Protein AF-A0AAP2Z151-F1 (afdb_monomer_lite)

Foldseek 3Di:
DDDDDDDDDDDDDDDDDDDDDDDDDDDDDDDDDDDDDDDDDDDDDDDDDDPPDDPPPPPPLFFAFPAAFKWKALPPDIGRQAGLVQWPDKAAWDQDPVFGIKIKTAGHPVSLVSNLVRCVVNVCLVPQQSMKMFGAGSNGTPDIHGRDNVNSVCSVVVNDRRMDMDGDNDNVVRVVRNVSSVVRD

Organism: NCBI:txid2979990

Secondary structure (DSSP, 8-state):
----PPP-----------------------------------------------------S---TTSEEEEEE-SS-EEEEEEGGGEEEE---EEETTTEEEEEEEE-HHHHHHHHHHHHHTTTTTSTTT-EEEEEETTEEEEEEEPPHHHHHHHHTT---SEEEEEESSHHHHHHHHHHHHH--

pLDDT: mean 77.31, std 20.54, range [37.53, 97.12]

Sequence (185 aa):
MAGYLDEDGRSDTEAGTGTTENRSTEMETTGADDVADGDEVETGGEESDETDELNATIGEDHPRAGDPFIAVTDGSEQREAVTYEQVDSIGEPTYSSRQGHTVPVQLTPAGTESYTTALEETGALESPRDAEIVVYDGEGVHDTYSLGPDLAAAIEDGEYDGRFVVLFETESEATAFVEEFADGE

Structure (mmCIF, N/CA/C/O backbone):
data_AF-A0AAP2Z151-F1
#
_entry.id   AF-A0AAP2Z151-F1
#
loop_
_atom_site.group_PDB
_atom_site.id
_atom_site.type_symbol
_atom_site.label_atom_id
_atom_site.label_alt_id
_atom_site.label_comp_id
_atom_site.label_asym_id
_atom_site.label_entity_id
_atom_site.label_seq_id
_atom_site.pdbx_PDB_ins_code
_atom_site.Cartn_x
_atom_site.Cartn_y
_atom_site.Cartn_z
_atom_site.occupancy
_atom_site.B_iso_or_equiv
_atom_site.auth_seq_id
_atom_site.auth_comp_id
_atom_site.auth_asym_id
_atom_site.auth_atom_id
_atom_site.pdbx_PDB_model_num
ATOM 1 N N . MET A 1 1 ? -42.390 -11.182 -44.400 1.00 40.78 1 MET A N 1
ATOM 2 C CA . MET A 1 1 ? -41.713 -9.920 -44.768 1.00 40.78 1 MET A CA 1
ATOM 3 C C . MET A 1 1 ? -40.315 -10.030 -44.182 1.00 40.78 1 MET A C 1
ATOM 5 O O . MET A 1 1 ? -40.209 -9.932 -42.975 1.00 40.78 1 MET A O 1
ATOM 9 N N . ALA A 1 2 ? -39.302 -10.580 -44.856 1.00 42.59 2 ALA A N 1
ATOM 10 C CA . ALA A 1 2 ? -38.697 -10.228 -46.150 1.00 42.59 2 ALA A CA 1
ATOM 11 C C . ALA A 1 2 ? -38.177 -8.778 -46.177 1.00 42.59 2 ALA A C 1
ATOM 13 O O . ALA A 1 2 ? -38.985 -7.856 -46.125 1.00 42.59 2 ALA A O 1
ATOM 14 N N . GLY A 1 3 ? -36.849 -8.627 -46.260 1.00 37.53 3 GLY A N 1
ATOM 15 C CA . GLY A 1 3 ? -36.108 -7.362 -46.357 1.00 37.53 3 GLY A CA 1
ATOM 16 C C . GLY A 1 3 ? -34.650 -7.563 -45.921 1.00 37.53 3 GLY A C 1
ATOM 17 O O . GLY A 1 3 ? -34.360 -7.370 -44.752 1.00 37.53 3 GLY A O 1
ATOM 18 N N . TYR A 1 4 ? -33.825 -8.281 -46.691 1.00 49.12 4 TYR A N 1
ATOM 19 C CA . TYR A 1 4 ? -32.960 -7.842 -47.811 1.00 49.12 4 TYR A CA 1
ATOM 20 C C . TYR A 1 4 ? -31.488 -7.868 -47.350 1.00 49.12 4 TYR A C 1
ATOM 22 O O . TYR A 1 4 ? -31.035 -6.972 -46.645 1.00 49.12 4 TYR A O 1
ATOM 30 N N . LEU A 1 5 ? -30.783 -8.954 -47.701 1.00 46.84 5 LEU A N 1
ATOM 31 C CA . LEU A 1 5 ? -29.326 -8.951 -47.837 1.00 46.84 5 LEU A CA 1
ATOM 32 C C . LEU A 1 5 ? -29.004 -8.207 -49.137 1.00 46.84 5 LEU A C 1
ATOM 34 O O . LEU A 1 5 ? -29.653 -8.475 -50.148 1.00 46.84 5 LEU A O 1
ATOM 38 N N . ASP A 1 6 ? -28.019 -7.315 -49.101 1.00 57.00 6 ASP A N 1
ATOM 39 C CA . ASP A 1 6 ? -27.397 -6.787 -50.313 1.00 57.00 6 ASP A CA 1
ATOM 40 C C . ASP A 1 6 ? -26.116 -7.594 -50.573 1.00 57.00 6 ASP A C 1
ATOM 42 O O . ASP A 1 6 ? -25.217 -7.661 -49.729 1.00 57.00 6 ASP A O 1
ATOM 46 N N . GLU A 1 7 ? -26.117 -8.280 -51.714 1.00 51.12 7 GLU A N 1
ATOM 47 C CA . GLU A 1 7 ? -25.007 -9.021 -52.306 1.00 51.12 7 GLU A CA 1
ATOM 48 C C . GLU A 1 7 ? -24.188 -8.077 -53.207 1.00 51.12 7 GLU A C 1
ATOM 50 O O . GLU A 1 7 ? -24.748 -7.339 -54.010 1.00 51.12 7 GLU A O 1
ATOM 55 N N . ASP A 1 8 ? -22.861 -8.184 -53.094 1.00 55.62 8 ASP A N 1
ATOM 56 C CA . ASP A 1 8 ? -21.821 -7.770 -54.048 1.00 55.62 8 ASP A CA 1
ATOM 57 C C . ASP A 1 8 ? -21.727 -6.299 -54.514 1.00 55.62 8 ASP A C 1
ATOM 59 O O . ASP A 1 8 ? -22.477 -5.804 -55.350 1.00 55.62 8 ASP A O 1
ATOM 63 N N . GLY A 1 9 ? -20.619 -5.652 -54.133 1.00 42.62 9 GLY A N 1
ATOM 64 C CA . GLY A 1 9 ? -20.167 -4.397 -54.736 1.00 42.62 9 GLY A CA 1
ATOM 65 C C . GLY A 1 9 ? -18.672 -4.162 -54.541 1.00 42.62 9 GLY A C 1
ATOM 66 O O . GLY A 1 9 ? -18.275 -3.328 -53.736 1.00 42.62 9 GLY A O 1
ATOM 67 N N . ARG A 1 10 ? -17.842 -4.934 -55.253 1.00 46.88 10 ARG A N 1
ATOM 68 C CA . ARG A 1 10 ? -16.383 -4.749 -55.340 1.00 46.88 10 ARG A CA 1
ATOM 69 C C . ARG A 1 10 ? -16.022 -3.287 -55.634 1.00 46.88 10 ARG A C 1
ATOM 71 O O . ARG A 1 10 ? -16.501 -2.733 -56.621 1.00 46.88 10 ARG A O 1
ATOM 78 N N . SER A 1 11 ? -15.077 -2.754 -54.865 1.00 45.53 11 SER A N 1
ATOM 79 C CA . SER A 1 11 ? -14.266 -1.598 -55.250 1.00 45.53 11 SER A CA 1
ATOM 80 C C . SER A 1 11 ? -12.802 -2.019 -55.201 1.00 45.53 11 SER A C 1
ATOM 82 O O . SER A 1 11 ? -12.152 -1.952 -54.161 1.00 45.53 11 SER A O 1
ATOM 84 N N . ASP A 1 12 ? -12.308 -2.505 -56.337 1.00 48.94 12 ASP A N 1
ATOM 85 C CA . ASP A 1 12 ? -10.889 -2.452 -56.679 1.00 48.94 12 ASP A CA 1
ATOM 86 C C . ASP A 1 12 ? -10.458 -0.981 -56.666 1.00 48.94 12 ASP A C 1
ATOM 88 O O . ASP A 1 12 ? -11.047 -0.180 -57.390 1.00 48.94 12 ASP A O 1
ATOM 92 N N . THR A 1 13 ? -9.440 -0.611 -55.886 1.00 49.94 13 THR A N 1
ATOM 93 C CA . THR A 1 13 ? -8.607 0.574 -56.155 1.00 49.94 13 THR A CA 1
ATOM 94 C C . THR A 1 13 ? -7.229 0.397 -55.506 1.00 49.94 13 THR A C 1
ATOM 96 O O . THR A 1 13 ? -7.031 0.630 -54.321 1.00 49.94 13 THR A O 1
ATOM 99 N N . GLU A 1 14 ? -6.315 -0.066 -56.356 1.00 47.03 14 GLU A N 1
ATOM 100 C CA . GLU A 1 14 ? -4.954 0.443 -56.565 1.00 47.03 14 GLU A CA 1
ATOM 101 C C . GLU A 1 14 ? -3.882 0.285 -55.471 1.00 47.03 14 GLU A C 1
ATOM 103 O O . GLU A 1 14 ? -3.832 0.949 -54.440 1.00 47.03 14 GLU A O 1
ATOM 108 N N . ALA A 1 15 ? -2.923 -0.575 -55.828 1.00 43.88 15 ALA A N 1
ATOM 109 C CA . ALA A 1 15 ? -1.581 -0.652 -55.290 1.00 43.88 15 ALA A CA 1
ATOM 110 C C . ALA A 1 15 ? -0.825 0.681 -55.440 1.00 43.88 15 ALA A C 1
ATOM 112 O O . ALA A 1 15 ? -0.792 1.274 -56.517 1.00 43.88 15 ALA A O 1
ATOM 113 N N . GLY A 1 16 ? -0.131 1.085 -54.378 1.00 40.38 16 GLY A N 1
ATOM 114 C CA . GLY A 1 16 ? 0.809 2.202 -54.385 1.00 40.38 16 GLY A CA 1
ATOM 115 C C . GLY A 1 16 ? 2.017 1.893 -53.509 1.00 40.38 16 GLY A C 1
ATOM 116 O O . GLY A 1 16 ? 2.108 2.360 -52.380 1.00 40.38 16 GLY A O 1
ATOM 117 N N . THR A 1 17 ? 2.950 1.088 -54.019 1.00 48.22 17 THR A N 1
ATOM 118 C CA . THR A 1 17 ? 4.295 0.935 -53.451 1.00 48.22 17 THR A CA 1
ATOM 119 C C . THR A 1 17 ? 5.125 2.166 -53.815 1.00 48.22 17 THR A C 1
ATOM 121 O O . THR A 1 17 ? 5.602 2.282 -54.943 1.00 48.22 17 THR A O 1
ATOM 124 N N . GLY A 1 18 ? 5.270 3.099 -52.876 1.00 42.50 18 GLY A N 1
ATOM 125 C CA . GLY A 1 18 ? 6.130 4.274 -53.011 1.00 42.50 18 GLY A CA 1
ATOM 126 C C . GLY A 1 18 ? 7.430 4.105 -52.234 1.00 42.50 18 GLY A C 1
ATOM 127 O O . GLY A 1 18 ? 7.543 4.580 -51.109 1.00 42.50 18 GLY A O 1
ATOM 128 N N . THR A 1 19 ? 8.405 3.425 -52.832 1.00 46.31 19 THR A N 1
ATOM 129 C CA . THR A 1 19 ? 9.814 3.471 -52.424 1.00 46.31 19 THR A CA 1
ATOM 130 C C . THR A 1 19 ? 10.436 4.725 -53.036 1.00 46.31 19 THR A C 1
ATOM 132 O O . THR A 1 19 ? 10.499 4.825 -54.258 1.00 46.31 19 THR A O 1
ATOM 135 N N . THR A 1 20 ? 10.925 5.658 -52.216 1.00 53.41 20 THR A N 1
ATOM 136 C CA . THR A 1 20 ? 11.830 6.719 -52.687 1.00 53.41 20 THR A CA 1
ATOM 137 C C . THR A 1 20 ? 13.021 6.802 -51.745 1.00 53.41 20 THR A C 1
ATOM 139 O O . THR A 1 20 ? 12.990 7.460 -50.708 1.00 53.41 20 THR A O 1
ATOM 142 N N . GLU A 1 21 ? 14.072 6.083 -52.126 1.00 46.72 21 GLU A N 1
ATOM 143 C CA . GLU A 1 21 ? 15.437 6.273 -51.654 1.00 46.72 21 GLU A CA 1
ATOM 144 C C . GLU A 1 21 ? 15.908 7.674 -52.060 1.00 46.72 21 GLU A C 1
ATOM 146 O O . GLU A 1 21 ? 15.904 8.007 -53.243 1.00 46.72 21 GLU A O 1
ATOM 151 N N . ASN A 1 22 ? 16.350 8.487 -51.101 1.00 47.62 22 ASN A N 1
ATOM 152 C CA . ASN A 1 22 ? 17.056 9.731 -51.399 1.00 47.62 22 ASN A CA 1
ATOM 153 C C . ASN A 1 22 ? 18.516 9.590 -50.950 1.00 47.62 22 ASN A C 1
ATOM 155 O O . ASN A 1 22 ? 18.908 10.006 -49.862 1.00 47.62 22 ASN A O 1
ATOM 159 N N . ARG A 1 23 ? 19.316 8.938 -51.803 1.00 49.81 23 ARG A N 1
ATOM 160 C CA . ARG A 1 23 ? 20.779 9.039 -51.798 1.00 49.81 23 ARG A CA 1
ATOM 161 C C . ARG A 1 23 ? 21.163 10.345 -52.490 1.00 49.81 23 ARG A C 1
ATOM 163 O O . ARG A 1 23 ? 21.009 10.455 -53.703 1.00 49.81 23 ARG A O 1
ATOM 170 N N . SER A 1 24 ? 21.704 11.289 -51.728 1.00 55.19 24 SER A N 1
ATOM 171 C CA . SER A 1 24 ? 22.458 12.416 -52.278 1.00 55.19 24 SER A CA 1
ATOM 172 C C . SER A 1 24 ? 23.947 12.112 -52.171 1.00 55.19 24 SER A C 1
ATOM 174 O O . SER A 1 24 ? 24.481 11.878 -51.089 1.00 55.19 24 SER A O 1
ATOM 176 N N . THR A 1 25 ? 24.570 12.078 -53.337 1.00 51.38 25 THR A N 1
ATOM 177 C CA . THR A 1 25 ? 25.973 11.785 -53.609 1.00 51.38 25 THR A CA 1
ATOM 178 C C . THR A 1 25 ? 26.839 13.041 -53.420 1.00 51.38 25 THR A C 1
ATOM 180 O O . THR A 1 25 ? 26.480 14.100 -53.920 1.00 51.38 25 THR A O 1
ATOM 183 N N . GLU A 1 26 ? 27.936 12.874 -52.672 1.00 61.31 26 GLU A N 1
ATOM 184 C CA . GLU A 1 26 ? 29.316 13.402 -52.811 1.00 61.31 26 GLU A CA 1
ATOM 185 C C . GLU A 1 26 ? 29.597 14.813 -53.381 1.00 61.31 26 GLU A C 1
ATOM 187 O O . GLU A 1 26 ? 29.136 15.159 -54.462 1.00 61.31 26 GLU A O 1
ATOM 192 N N . MET A 1 27 ? 30.511 15.548 -52.719 1.00 47.19 27 MET A N 1
ATOM 193 C CA . MET A 1 27 ? 31.737 16.163 -53.294 1.00 47.19 27 MET A CA 1
ATOM 194 C C . MET A 1 27 ? 32.533 16.904 -52.189 1.00 47.19 27 MET A C 1
ATOM 196 O O . MET A 1 27 ? 31.939 17.661 -51.431 1.00 47.19 27 MET A O 1
ATOM 200 N N . GLU A 1 28 ? 33.795 16.504 -51.933 1.00 45.16 28 GLU A N 1
ATOM 201 C CA . GLU A 1 28 ? 35.061 17.257 -52.186 1.00 45.16 28 GLU A CA 1
ATOM 202 C C . GLU A 1 28 ? 35.198 18.580 -51.382 1.00 45.16 28 GLU A C 1
ATOM 204 O O . GLU A 1 28 ? 34.267 19.363 -51.325 1.00 45.16 28 GLU A O 1
ATOM 209 N N . THR A 1 29 ? 36.301 18.988 -50.741 1.00 43.62 29 THR A N 1
ATOM 210 C CA . THR A 1 29 ? 37.735 18.834 -51.015 1.00 43.62 29 THR A CA 1
ATOM 211 C C . THR A 1 29 ? 38.556 19.522 -49.888 1.00 43.62 29 THR A C 1
ATOM 213 O O . THR A 1 29 ? 38.028 20.279 -49.080 1.00 43.62 29 THR A O 1
ATOM 216 N N . THR A 1 30 ? 39.850 19.211 -49.867 1.00 52.62 30 THR A N 1
ATOM 217 C CA . THR A 1 30 ? 41.012 19.562 -49.022 1.00 52.62 30 THR A CA 1
ATOM 218 C C . THR A 1 30 ? 41.137 20.945 -48.352 1.00 52.62 30 THR A C 1
ATOM 220 O O . THR A 1 30 ? 40.840 21.968 -48.963 1.00 52.62 30 THR A O 1
ATOM 223 N N . GLY A 1 31 ? 41.822 20.969 -47.196 1.00 41.66 31 GLY A N 1
ATOM 224 C CA . GLY A 1 31 ? 42.565 22.129 -46.674 1.00 41.66 31 GLY A CA 1
ATOM 225 C C . GLY A 1 31 ? 43.559 21.730 -45.569 1.00 41.66 31 GLY A C 1
ATOM 226 O O . GLY A 1 31 ? 43.141 21.213 -44.539 1.00 41.66 31 GLY A O 1
ATOM 227 N N . ALA A 1 32 ? 44.858 21.911 -45.826 1.00 55.44 32 ALA A N 1
ATOM 228 C CA . ALA A 1 32 ? 45.989 21.699 -44.911 1.00 55.44 32 ALA A CA 1
ATOM 229 C C . ALA A 1 32 ? 46.394 23.008 -44.185 1.00 55.44 32 ALA A C 1
ATOM 231 O O . ALA A 1 32 ? 45.825 24.053 -44.498 1.00 55.44 32 ALA A O 1
ATOM 232 N N . ASP A 1 33 ? 47.417 22.913 -43.314 1.00 44.44 33 ASP A N 1
ATOM 233 C CA . ASP A 1 33 ? 48.087 23.962 -42.500 1.00 44.44 33 ASP A CA 1
ATOM 234 C C . ASP A 1 33 ? 47.309 24.377 -41.226 1.00 44.44 33 ASP A C 1
ATOM 236 O O . ASP A 1 33 ? 46.092 24.494 -41.253 1.00 44.44 33 ASP A O 1
ATOM 240 N N . ASP A 1 34 ? 47.889 24.559 -40.034 1.00 50.31 34 ASP A N 1
ATOM 241 C CA . ASP A 1 34 ? 49.191 25.137 -39.674 1.00 50.31 34 ASP A CA 1
ATOM 242 C C . ASP A 1 34 ? 49.566 24.776 -38.208 1.00 50.31 34 ASP A C 1
ATOM 244 O O . ASP A 1 34 ? 48.695 24.500 -37.380 1.00 50.31 34 ASP A O 1
ATOM 248 N N . VAL A 1 35 ? 50.862 24.779 -37.889 1.00 58.84 35 VAL A N 1
ATOM 249 C CA . VAL A 1 35 ? 51.484 24.461 -36.583 1.00 58.84 35 VAL A CA 1
ATOM 250 C C . VAL A 1 35 ? 51.982 25.738 -35.893 1.00 58.84 35 VAL A C 1
ATOM 252 O O . VAL A 1 35 ? 52.803 26.423 -36.488 1.00 58.84 35 VAL A O 1
ATOM 255 N N . ALA A 1 36 ? 51.599 25.992 -34.631 1.00 49.44 36 ALA A N 1
ATOM 256 C CA . ALA A 1 36 ? 52.337 26.789 -33.616 1.00 49.44 36 ALA A CA 1
ATOM 257 C C . ALA A 1 36 ? 51.491 26.864 -32.318 1.00 49.44 36 ALA A C 1
ATOM 259 O O . ALA A 1 36 ? 50.298 27.129 -32.411 1.00 49.44 36 ALA A O 1
ATOM 260 N N . ASP A 1 37 ? 51.937 26.462 -31.122 1.00 51.91 37 ASP A N 1
ATOM 261 C CA . ASP A 1 37 ? 53.026 26.948 -30.238 1.00 51.91 37 ASP A CA 1
ATOM 262 C C . ASP A 1 37 ? 52.469 27.801 -29.073 1.00 51.91 37 ASP A C 1
ATOM 264 O O . ASP A 1 37 ? 51.641 28.684 -29.291 1.00 51.91 37 ASP A O 1
ATOM 268 N N . GLY A 1 38 ? 52.955 27.527 -27.855 1.00 41.62 38 GLY A N 1
ATOM 269 C CA . GLY A 1 38 ? 52.739 28.319 -26.633 1.00 41.62 38 GLY A CA 1
ATOM 270 C C . GLY A 1 38 ? 51.583 27.827 -25.750 1.00 41.62 38 GLY A C 1
ATOM 271 O O . GLY A 1 38 ? 50.529 27.448 -26.242 1.00 41.62 38 GLY A O 1
ATOM 272 N N . ASP A 1 39 ? 51.657 27.809 -24.427 1.00 47.28 39 ASP A N 1
ATOM 273 C CA . ASP A 1 39 ? 52.656 28.292 -23.478 1.00 47.28 39 ASP A CA 1
ATOM 274 C C . ASP A 1 39 ? 52.300 27.626 -22.133 1.00 47.28 39 ASP A C 1
ATOM 276 O O . ASP A 1 39 ? 51.130 27.409 -21.807 1.00 47.28 39 ASP A O 1
ATOM 280 N N . GLU A 1 40 ? 53.325 27.215 -21.409 1.00 55.84 40 GLU A N 1
ATOM 281 C CA . GLU A 1 40 ? 53.308 26.536 -20.117 1.00 55.84 40 GLU A CA 1
ATOM 282 C C . GLU A 1 40 ? 52.534 27.293 -19.017 1.00 55.84 40 GLU A C 1
ATOM 284 O O . GLU A 1 40 ? 52.908 28.387 -18.607 1.00 55.84 40 GLU A O 1
ATOM 289 N N . VAL A 1 41 ? 51.466 26.682 -18.484 1.00 61.38 41 VAL A N 1
ATOM 290 C CA . VAL A 1 41 ? 50.774 27.193 -17.288 1.00 61.38 41 VAL A CA 1
ATOM 291 C C . VAL A 1 41 ? 51.377 26.586 -16.022 1.00 61.38 41 VAL A C 1
ATOM 293 O O . VAL A 1 41 ? 51.290 25.384 -15.771 1.00 61.38 41 VAL A O 1
ATOM 296 N N . GLU A 1 42 ? 51.996 27.443 -15.214 1.00 54.88 42 GLU A N 1
ATOM 297 C CA . GLU A 1 42 ? 52.427 27.143 -13.852 1.00 54.88 42 GLU A CA 1
ATOM 298 C C . GLU A 1 42 ? 51.206 26.875 -12.957 1.00 54.88 42 GLU A C 1
ATOM 300 O O . GLU A 1 42 ? 50.476 27.795 -12.589 1.00 54.88 42 GLU A O 1
ATOM 305 N N . THR A 1 43 ? 50.993 25.623 -12.553 1.00 56.78 43 THR A N 1
ATOM 306 C CA . THR A 1 43 ? 50.089 25.296 -11.442 1.00 56.78 43 THR A CA 1
ATOM 307 C C . THR A 1 43 ? 50.907 25.096 -10.173 1.00 56.78 43 THR A C 1
ATOM 309 O O . THR A 1 43 ? 51.273 23.977 -9.812 1.00 56.78 43 THR A O 1
ATOM 312 N N . GLY A 1 44 ? 51.216 26.213 -9.515 1.00 53.38 44 GLY A N 1
ATOM 313 C CA . GLY A 1 44 ? 51.447 26.239 -8.076 1.00 53.38 44 GLY A CA 1
ATOM 314 C C . GLY A 1 44 ? 50.100 26.159 -7.359 1.00 53.38 44 GLY A C 1
ATOM 315 O O . GLY A 1 44 ? 49.175 26.892 -7.701 1.00 53.38 44 GLY A O 1
ATOM 316 N N . GLY A 1 45 ? 49.982 25.249 -6.400 1.00 46.19 45 GLY A N 1
ATOM 317 C CA . GLY A 1 45 ? 48.757 25.060 -5.635 1.00 46.19 45 GLY A CA 1
ATOM 318 C C . GLY A 1 45 ? 48.938 23.959 -4.610 1.00 46.19 45 GLY A C 1
ATOM 319 O O . GLY A 1 45 ? 48.637 22.804 -4.886 1.00 46.19 45 GLY A O 1
ATOM 320 N N . GLU A 1 46 ? 49.526 24.364 -3.489 1.00 53.38 46 GLU A N 1
ATOM 321 C CA . GLU A 1 46 ? 49.564 23.711 -2.183 1.00 53.38 46 GLU A CA 1
ATOM 322 C C . GLU A 1 46 ? 48.719 22.435 -1.997 1.00 53.38 46 GLU A C 1
ATOM 324 O O . GLU A 1 46 ? 47.493 22.425 -1.964 1.00 53.38 46 GLU A O 1
ATOM 329 N N . GLU A 1 47 ? 49.462 21.357 -1.764 1.00 54.69 47 GLU A N 1
ATOM 330 C CA . GLU A 1 47 ? 49.208 20.334 -0.759 1.00 54.69 47 GLU A CA 1
ATOM 331 C C . GLU A 1 47 ? 48.444 20.842 0.479 1.00 54.69 47 GLU A C 1
ATOM 333 O O . GLU A 1 47 ? 48.977 21.604 1.285 1.00 54.69 47 GLU A O 1
ATOM 338 N N . SER A 1 48 ? 47.230 20.315 0.650 1.00 59.09 48 SER A N 1
ATOM 339 C CA . SER A 1 48 ? 46.567 19.883 1.895 1.00 59.09 48 SER A CA 1
ATOM 340 C C . SER A 1 48 ? 45.123 20.364 1.902 1.00 59.09 48 SER A C 1
ATOM 342 O O . SER A 1 48 ? 44.870 21.519 2.217 1.00 59.09 48 SER A O 1
ATOM 344 N N . ASP A 1 49 ? 44.182 19.468 1.622 1.00 43.03 49 ASP A N 1
ATOM 345 C CA . ASP A 1 49 ? 42.952 19.450 2.404 1.00 43.03 49 ASP A CA 1
ATOM 346 C C . ASP A 1 49 ? 42.389 18.029 2.415 1.00 43.03 49 ASP A C 1
ATOM 348 O O . ASP A 1 49 ? 42.521 17.256 1.464 1.00 43.03 49 ASP A O 1
ATOM 352 N N . GLU A 1 50 ? 41.910 17.660 3.584 1.00 57.09 50 GLU A N 1
ATOM 353 C CA . GLU A 1 50 ? 41.599 16.321 4.032 1.00 57.09 50 GLU A CA 1
ATOM 354 C C . GLU A 1 50 ? 40.427 15.755 3.219 1.00 57.09 50 GLU A C 1
ATOM 356 O O . GLU A 1 50 ? 39.289 16.173 3.400 1.00 57.09 50 GLU A O 1
ATOM 361 N N . THR A 1 51 ? 40.668 14.763 2.353 1.00 54.41 51 THR A N 1
ATOM 362 C CA . THR A 1 51 ? 39.588 13.894 1.851 1.00 54.41 51 THR A CA 1
ATOM 363 C C . THR A 1 51 ? 39.117 12.973 2.976 1.00 54.41 51 THR A C 1
ATOM 365 O O . THR A 1 51 ? 39.376 11.771 2.974 1.00 54.41 51 THR A O 1
ATOM 368 N N . ASP A 1 52 ? 38.446 13.570 3.954 1.00 53.66 52 ASP A N 1
ATOM 369 C CA . ASP A 1 52 ? 37.396 12.950 4.749 1.00 53.66 52 ASP A CA 1
ATOM 370 C C . ASP A 1 52 ? 36.065 13.377 4.113 1.00 53.66 52 ASP A C 1
ATOM 372 O O . ASP A 1 52 ? 35.305 14.183 4.635 1.00 53.66 52 ASP A O 1
ATOM 376 N N . GLU A 1 53 ? 35.817 12.884 2.903 1.00 50.66 53 GLU A N 1
ATOM 377 C CA . GLU A 1 53 ? 34.500 12.954 2.285 1.00 50.66 53 GLU A CA 1
ATOM 378 C C . GLU A 1 53 ? 34.115 11.532 1.924 1.00 50.66 53 GLU A C 1
ATOM 380 O O . GLU A 1 53 ? 34.483 10.988 0.886 1.00 50.66 53 GLU A O 1
ATOM 385 N N . LEU A 1 54 ? 33.464 10.915 2.912 1.00 47.97 54 LEU A N 1
ATOM 386 C CA . LEU A 1 54 ? 32.296 10.072 2.736 1.00 47.97 54 LEU A CA 1
ATOM 387 C C . LEU A 1 54 ? 32.374 9.227 1.467 1.00 47.97 54 LEU A C 1
ATOM 389 O O . LEU A 1 54 ? 31.957 9.633 0.384 1.00 47.97 54 LEU A O 1
ATOM 393 N N . ASN A 1 55 ? 32.802 7.983 1.662 1.00 39.47 55 ASN A N 1
ATOM 394 C CA . ASN A 1 55 ? 32.274 6.853 0.919 1.00 39.47 55 ASN A CA 1
ATOM 395 C C . ASN A 1 55 ? 30.742 6.845 1.102 1.00 39.47 55 ASN A C 1
ATOM 397 O O . ASN A 1 55 ? 30.198 6.036 1.854 1.00 39.47 55 ASN A O 1
ATOM 401 N N . ALA A 1 56 ? 30.054 7.791 0.456 1.00 45.41 56 ALA A N 1
ATOM 402 C CA . ALA A 1 56 ? 28.711 7.624 -0.027 1.00 45.41 56 ALA A CA 1
ATOM 403 C C . ALA A 1 56 ? 28.831 6.416 -0.939 1.00 45.41 56 ALA A C 1
ATOM 405 O O . ALA A 1 56 ? 29.262 6.501 -2.088 1.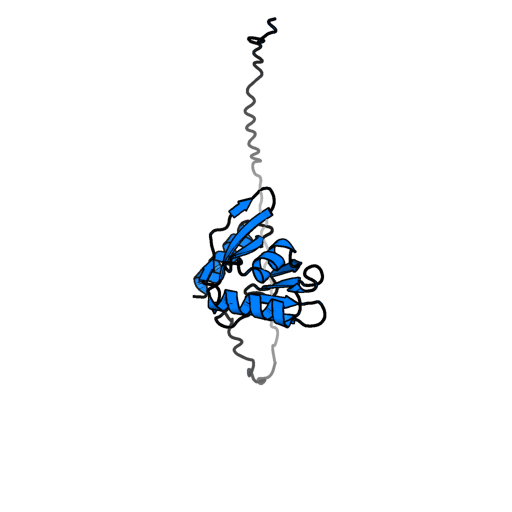00 45.41 56 ALA A O 1
ATOM 406 N N . THR A 1 57 ? 28.591 5.258 -0.330 1.00 45.84 57 THR A N 1
ATOM 407 C CA . THR A 1 57 ? 28.076 4.086 -1.003 1.00 45.84 57 THR A CA 1
ATOM 408 C C . THR A 1 57 ? 27.213 4.624 -2.129 1.00 45.84 57 THR A C 1
ATOM 410 O O . THR A 1 57 ? 26.232 5.317 -1.858 1.00 45.84 57 THR A O 1
ATOM 413 N N . ILE A 1 58 ? 27.621 4.388 -3.374 1.00 48.16 58 ILE A N 1
ATOM 414 C CA . ILE A 1 58 ? 26.666 4.354 -4.470 1.00 48.16 58 ILE A CA 1
ATOM 415 C C . ILE A 1 58 ? 25.746 3.213 -4.048 1.00 48.16 58 ILE A C 1
ATOM 417 O O . ILE A 1 58 ? 26.082 2.047 -4.228 1.00 48.16 58 ILE A O 1
ATOM 421 N N . GLY A 1 59 ? 24.737 3.552 -3.245 1.00 43.31 59 GLY A N 1
ATOM 422 C CA . GLY A 1 59 ? 23.703 2.630 -2.851 1.00 43.31 59 GLY A CA 1
ATOM 423 C C . GLY A 1 59 ? 23.009 2.334 -4.149 1.00 43.31 59 GLY A C 1
ATOM 424 O O . GLY A 1 59 ? 22.534 3.259 -4.796 1.00 43.31 59 GLY A O 1
ATOM 425 N N . GLU A 1 60 ? 23.071 1.080 -4.567 1.00 55.16 60 GLU A N 1
ATOM 426 C CA . GLU A 1 60 ? 22.104 0.544 -5.508 1.00 55.16 60 GLU A CA 1
ATOM 427 C C . GLU A 1 60 ? 20.737 1.090 -5.085 1.00 55.16 60 GLU A C 1
ATOM 429 O O . GLU A 1 60 ? 20.339 0.927 -3.926 1.00 55.16 60 GLU A O 1
ATOM 434 N N . ASP A 1 61 ? 20.140 1.871 -5.982 1.00 64.94 61 ASP A N 1
ATOM 435 C CA . ASP A 1 61 ? 18.908 2.642 -5.814 1.00 64.94 61 ASP A CA 1
ATOM 436 C C . ASP A 1 61 ? 17.714 1.678 -5.871 1.00 64.94 61 ASP A C 1
ATOM 438 O O . ASP A 1 61 ? 16.800 1.814 -6.665 1.00 64.94 61 ASP A O 1
ATOM 442 N N . HIS A 1 62 ? 17.823 0.590 -5.112 1.00 68.56 62 HIS A N 1
ATOM 443 C CA . HIS A 1 62 ? 16.835 -0.463 -5.019 1.00 68.56 62 HIS A CA 1
ATOM 444 C C . HIS A 1 62 ? 16.252 -0.430 -3.603 1.00 68.56 62 HIS A C 1
ATOM 446 O O . HIS A 1 62 ? 17.007 -0.304 -2.623 1.00 68.56 62 HIS A O 1
ATOM 452 N N . PRO A 1 63 ? 14.926 -0.567 -3.479 1.00 74.25 63 PRO A N 1
ATOM 453 C CA . PRO A 1 63 ? 14.253 -0.628 -2.197 1.00 74.25 63 PRO A CA 1
ATOM 454 C C . PRO A 1 63 ? 14.734 -1.851 -1.416 1.00 74.25 63 PRO A C 1
ATOM 456 O O . PRO A 1 63 ? 14.976 -2.924 -1.974 1.00 74.25 63 PRO A O 1
ATOM 459 N N . ARG A 1 64 ? 14.894 -1.703 -0.102 1.00 81.06 64 ARG A N 1
ATOM 460 C CA . ARG A 1 64 ? 15.387 -2.756 0.788 1.00 81.06 64 ARG A CA 1
ATOM 461 C C . ARG A 1 64 ? 14.279 -3.258 1.696 1.00 81.06 64 ARG A C 1
ATOM 463 O O . ARG A 1 64 ? 13.271 -2.600 1.948 1.00 81.06 64 ARG A O 1
ATOM 470 N N . ALA A 1 65 ? 14.515 -4.431 2.278 1.00 76.12 65 ALA A N 1
ATOM 471 C CA . ALA A 1 65 ? 13.698 -4.920 3.380 1.00 76.12 65 ALA A CA 1
ATOM 472 C C . ALA A 1 65 ? 13.631 -3.867 4.506 1.00 76.12 65 ALA A C 1
ATOM 474 O O . ALA A 1 65 ? 14.661 -3.457 5.051 1.00 76.12 65 ALA A O 1
ATOM 475 N N . GLY A 1 66 ? 12.412 -3.439 4.830 1.00 82.69 66 GLY A N 1
ATOM 476 C CA . GLY A 1 66 ? 12.125 -2.397 5.814 1.00 82.69 66 GLY A CA 1
ATOM 477 C C . GLY A 1 66 ? 11.875 -1.004 5.231 1.00 82.69 66 GLY A C 1
ATOM 478 O O . GLY A 1 66 ? 11.419 -0.144 5.981 1.00 82.69 66 GLY A O 1
ATOM 479 N N . ASP A 1 67 ? 12.117 -0.772 3.938 1.00 89.38 67 ASP A N 1
ATOM 480 C CA . ASP A 1 67 ? 11.679 0.462 3.281 1.00 89.38 67 ASP A CA 1
ATOM 481 C C . ASP A 1 67 ? 10.146 0.476 3.132 1.00 89.38 67 ASP A C 1
ATOM 483 O O . ASP A 1 67 ? 9.530 -0.587 2.944 1.00 89.38 67 ASP A O 1
ATOM 487 N N . PRO A 1 68 ? 9.505 1.656 3.241 1.00 91.69 68 PRO A N 1
ATOM 488 C CA . PRO A 1 68 ? 8.066 1.782 3.073 1.00 91.69 68 PRO A CA 1
ATOM 489 C C . PRO A 1 68 ? 7.679 1.425 1.642 1.00 91.69 68 PRO A C 1
ATOM 491 O O . PRO A 1 68 ? 8.334 1.830 0.691 1.00 91.69 68 PRO A O 1
ATOM 494 N N . PHE A 1 69 ? 6.577 0.702 1.503 1.00 94.06 69 PHE A N 1
ATOM 495 C CA . PHE A 1 69 ? 5.966 0.375 0.220 1.00 94.06 69 PHE A CA 1
ATOM 496 C C . PHE A 1 69 ? 4.598 1.061 0.077 1.00 94.06 69 PHE A C 1
ATOM 498 O O . PHE A 1 69 ? 4.291 1.660 -0.951 1.00 94.06 69 PHE A O 1
ATOM 505 N N . ILE A 1 70 ? 3.778 1.045 1.135 1.00 95.69 70 ILE A N 1
ATOM 506 C CA . ILE A 1 70 ? 2.513 1.793 1.199 1.00 95.69 70 ILE A CA 1
ATOM 507 C C . ILE A 1 70 ? 2.444 2.584 2.503 1.00 95.69 70 ILE A C 1
ATOM 509 O O . ILE A 1 70 ? 2.724 2.052 3.580 1.00 95.69 70 ILE A O 1
ATOM 513 N N . ALA A 1 71 ? 1.972 3.825 2.421 1.00 95.88 71 ALA A N 1
ATOM 514 C CA . ALA A 1 71 ? 1.495 4.599 3.560 1.00 95.88 71 ALA A CA 1
ATOM 515 C C . ALA A 1 71 ? 0.044 5.056 3.357 1.00 95.88 71 ALA A C 1
ATOM 517 O O . ALA A 1 71 ? -0.469 5.112 2.241 1.00 95.88 71 ALA A O 1
ATOM 518 N N . VAL A 1 72 ? -0.613 5.402 4.457 1.00 95.56 72 VAL A N 1
ATOM 519 C CA . VAL A 1 72 ? -1.972 5.945 4.496 1.00 95.56 72 VAL A CA 1
ATOM 520 C C . VAL A 1 72 ? -1.932 7.310 5.170 1.00 95.56 72 VAL A C 1
ATOM 522 O O . VAL A 1 72 ? -1.238 7.491 6.170 1.00 95.56 72 VAL A O 1
ATOM 525 N N . THR A 1 73 ? -2.680 8.274 4.646 1.00 93.31 73 THR A N 1
ATOM 526 C CA . THR A 1 73 ? -2.826 9.607 5.240 1.00 93.31 73 THR A CA 1
ATOM 527 C C . THR A 1 73 ? -4.279 10.070 5.212 1.00 93.31 73 THR A C 1
ATOM 529 O O . THR A 1 73 ? -4.983 9.823 4.243 1.00 93.31 73 THR A O 1
ATOM 532 N N . ASP A 1 74 ? -4.724 10.760 6.263 1.00 88.00 74 ASP A N 1
ATOM 533 C CA . ASP A 1 74 ? -6.014 11.487 6.329 1.00 88.00 74 ASP A CA 1
ATOM 534 C C . ASP A 1 74 ? -5.811 12.999 6.055 1.00 88.00 74 ASP A C 1
ATOM 536 O O . ASP A 1 74 ? -6.572 13.871 6.466 1.00 88.00 74 ASP A O 1
ATOM 540 N N . GLY A 1 75 ? -4.671 13.366 5.459 1.00 81.88 75 GLY A N 1
ATOM 541 C CA . GLY A 1 75 ? -4.270 14.759 5.228 1.00 81.88 75 GLY A CA 1
ATOM 542 C C . GLY A 1 75 ? -3.732 15.487 6.469 1.00 81.88 75 GLY A C 1
ATOM 543 O O . GLY A 1 75 ? -3.198 16.592 6.348 1.00 81.88 75 GLY A O 1
ATOM 544 N N . SER A 1 76 ? -3.826 14.878 7.656 1.00 81.81 76 SER A N 1
ATOM 545 C CA . SER A 1 76 ? -3.293 15.421 8.918 1.00 81.81 76 SER A CA 1
ATOM 546 C C . SER A 1 76 ? -2.091 14.641 9.455 1.00 81.81 76 SER A C 1
ATOM 548 O O . SER A 1 76 ? -1.125 15.248 9.920 1.00 81.81 76 SER A O 1
ATOM 550 N N . GLU A 1 77 ? -2.139 13.311 9.389 1.00 86.19 77 GLU A N 1
ATOM 551 C CA . GLU A 1 77 ? -1.021 12.424 9.709 1.00 86.19 77 GLU A CA 1
ATOM 552 C C . GLU A 1 77 ? -0.833 11.414 8.584 1.00 86.19 77 GLU A C 1
ATOM 554 O O . GLU A 1 77 ? -1.815 10.948 8.010 1.00 86.19 77 GLU A O 1
ATOM 559 N N . GLN A 1 78 ? 0.424 11.069 8.311 1.00 91.44 78 GLN A N 1
ATOM 560 C CA . GLN A 1 78 ? 0.779 9.959 7.441 1.00 91.44 78 GLN A CA 1
ATOM 561 C C . GLN A 1 78 ? 1.323 8.819 8.297 1.00 91.44 78 GLN A C 1
ATOM 563 O O . GLN A 1 78 ? 2.168 9.040 9.171 1.00 91.44 78 GLN A O 1
ATOM 568 N N . ARG A 1 79 ? 0.877 7.601 8.005 1.00 93.12 79 ARG A N 1
ATOM 569 C CA . ARG A 1 79 ? 1.277 6.377 8.686 1.00 93.12 79 ARG A CA 1
ATOM 570 C C . ARG A 1 79 ? 1.753 5.350 7.676 1.00 93.12 79 ARG A C 1
ATOM 572 O O . ARG A 1 79 ? 1.056 5.060 6.710 1.00 93.12 79 ARG A O 1
ATOM 579 N N . GLU A 1 80 ? 2.937 4.800 7.905 1.00 95.19 80 GLU A N 1
ATOM 580 C CA . GLU A 1 80 ? 3.408 3.642 7.151 1.00 95.19 80 GLU A CA 1
ATOM 581 C C . GLU A 1 80 ? 2.467 2.457 7.396 1.00 95.19 80 GLU A C 1
ATOM 583 O O . GLU A 1 80 ? 2.083 2.186 8.535 1.00 95.19 80 GLU A O 1
ATOM 588 N N . ALA A 1 81 ? 2.065 1.794 6.318 1.00 95.00 81 ALA A N 1
ATOM 589 C CA . ALA A 1 81 ? 1.086 0.718 6.343 1.00 95.00 81 ALA A CA 1
ATOM 590 C C . ALA A 1 81 ? 1.703 -0.622 5.935 1.00 95.00 81 ALA A C 1
ATOM 592 O O . ALA A 1 81 ? 1.369 -1.652 6.519 1.00 95.00 81 ALA A O 1
ATOM 593 N N . VAL A 1 82 ? 2.599 -0.604 4.945 1.00 96.62 82 VAL A N 1
ATOM 594 C CA . VAL A 1 82 ? 3.260 -1.791 4.393 1.00 96.62 82 VAL A CA 1
ATOM 595 C C . VAL A 1 82 ? 4.708 -1.456 4.064 1.00 96.62 82 VAL A C 1
ATOM 597 O O . VAL A 1 82 ? 4.962 -0.406 3.475 1.00 96.62 82 VAL A O 1
ATOM 600 N N . THR A 1 83 ? 5.632 -2.361 4.375 1.00 94.75 83 THR A N 1
ATOM 601 C CA . THR A 1 83 ? 7.032 -2.313 3.919 1.00 94.75 83 THR A CA 1
ATOM 602 C C . THR A 1 83 ? 7.288 -3.286 2.765 1.00 94.75 83 THR A C 1
ATOM 604 O O . THR A 1 83 ? 6.517 -4.220 2.545 1.00 94.75 83 THR A O 1
ATOM 607 N N . TYR A 1 84 ? 8.393 -3.119 2.040 1.00 91.38 84 TYR A N 1
ATOM 608 C CA . TYR A 1 84 ? 8.740 -3.983 0.902 1.00 91.38 84 TYR A CA 1
ATOM 609 C C . TYR A 1 84 ? 8.809 -5.481 1.250 1.00 91.38 84 TYR A C 1
ATOM 611 O O . TYR A 1 84 ? 8.333 -6.310 0.482 1.00 91.38 84 TYR A O 1
ATOM 619 N N . GLU A 1 85 ? 9.293 -5.846 2.443 1.00 91.56 85 GLU A N 1
ATOM 620 C CA . GLU A 1 85 ? 9.345 -7.249 2.911 1.00 91.56 85 GLU A CA 1
ATOM 621 C C . GLU A 1 85 ? 7.959 -7.878 3.149 1.00 91.56 85 GLU A C 1
ATOM 623 O O . GLU A 1 85 ? 7.830 -9.089 3.329 1.00 91.56 85 GLU A O 1
ATOM 628 N N . GLN A 1 86 ? 6.913 -7.052 3.204 1.00 94.81 86 GLN A N 1
ATOM 629 C CA . GLN A 1 86 ? 5.537 -7.486 3.412 1.00 94.81 86 GLN A CA 1
ATOM 630 C C . GLN A 1 86 ? 4.772 -7.674 2.096 1.00 94.81 86 GLN A C 1
ATOM 632 O O . GLN A 1 86 ? 3.600 -8.070 2.135 1.00 94.81 86 GLN A O 1
ATOM 637 N N . VAL A 1 87 ? 5.421 -7.445 0.954 1.00 93.75 87 VAL A N 1
ATOM 638 C CA . VAL A 1 87 ? 4.931 -7.801 -0.378 1.00 93.75 87 VAL A CA 1
ATOM 639 C C . VAL A 1 87 ? 5.275 -9.269 -0.652 1.00 93.75 87 VAL A C 1
ATOM 641 O O . VAL A 1 87 ? 6.419 -9.681 -0.530 1.00 93.75 87 VAL A O 1
ATOM 644 N N . ASP A 1 88 ? 4.267 -10.080 -0.979 1.00 94.56 88 ASP A N 1
ATOM 645 C CA . ASP A 1 88 ? 4.416 -11.518 -1.257 1.00 94.56 88 ASP A CA 1
ATOM 646 C C . ASP A 1 88 ? 4.815 -11.786 -2.708 1.00 94.56 88 ASP A C 1
ATOM 648 O O . ASP A 1 88 ? 5.560 -12.718 -2.997 1.00 94.56 88 ASP A O 1
ATOM 652 N N . SER A 1 89 ? 4.265 -11.014 -3.644 1.00 93.06 89 SER A N 1
ATOM 653 C CA . SER A 1 89 ? 4.546 -11.171 -5.069 1.00 93.06 89 SER A CA 1
ATOM 654 C C . SER A 1 89 ? 4.170 -9.920 -5.847 1.00 93.06 89 SER A C 1
ATOM 656 O O . SER A 1 89 ? 3.109 -9.328 -5.623 1.00 93.06 89 SER A O 1
ATOM 658 N N . ILE A 1 90 ? 4.986 -9.599 -6.846 1.00 93.19 90 ILE A N 1
ATOM 659 C CA . ILE A 1 90 ? 4.666 -8.635 -7.897 1.00 93.19 90 ILE A CA 1
ATOM 660 C C . ILE A 1 90 ? 4.388 -9.406 -9.190 1.00 93.19 90 ILE A C 1
ATOM 662 O O . ILE A 1 90 ? 5.153 -10.281 -9.593 1.00 93.19 90 ILE A O 1
ATOM 666 N N . GLY A 1 91 ? 3.241 -9.142 -9.812 1.00 93.62 91 GLY A N 1
ATOM 667 C CA . GLY A 1 91 ? 2.851 -9.793 -11.057 1.00 93.62 91 GLY A CA 1
ATOM 668 C C . GLY A 1 91 ? 3.424 -9.114 -12.298 1.00 93.62 91 GLY A C 1
ATOM 669 O O . GLY A 1 91 ? 4.102 -8.096 -12.234 1.00 93.62 91 GLY A O 1
ATOM 670 N N . GLU A 1 92 ? 3.121 -9.681 -13.463 1.00 94.38 92 GLU A N 1
ATOM 671 C CA . GLU A 1 92 ? 3.599 -9.134 -14.733 1.00 94.38 92 GLU A CA 1
ATOM 672 C C . GLU A 1 92 ? 2.885 -7.814 -15.093 1.00 94.38 92 GLU A C 1
ATOM 674 O O . GLU A 1 92 ? 1.688 -7.660 -14.807 1.00 94.38 92 GLU A O 1
ATOM 679 N N . PRO A 1 93 ? 3.568 -6.881 -15.785 1.00 94.94 93 PRO A N 1
ATOM 680 C CA . PRO A 1 93 ? 2.939 -5.689 -16.335 1.00 94.94 93 PRO A CA 1
ATOM 681 C C . PRO A 1 93 ? 1.813 -6.063 -17.297 1.00 94.94 93 PRO A C 1
ATOM 683 O O . PRO A 1 93 ? 1.964 -6.894 -18.193 1.00 94.94 93 PRO A O 1
ATOM 686 N N . THR A 1 94 ? 0.666 -5.416 -17.142 1.00 94.94 94 THR A N 1
ATOM 687 C CA . THR A 1 94 ? -0.503 -5.621 -17.998 1.00 94.94 94 THR A CA 1
ATOM 688 C C . THR A 1 94 ? -1.013 -4.291 -18.524 1.00 94.94 94 THR A C 1
ATOM 690 O O . THR A 1 94 ? -0.914 -3.269 -17.855 1.00 94.94 94 THR A O 1
ATOM 693 N N . TYR A 1 95 ? -1.583 -4.293 -19.729 1.00 94.19 95 TYR A N 1
ATOM 694 C CA . TYR A 1 95 ? -2.238 -3.115 -20.290 1.00 94.19 95 TYR A CA 1
ATOM 695 C C . TYR A 1 95 ? -3.749 -3.315 -20.354 1.00 94.19 95 TYR A C 1
ATOM 697 O O . TYR A 1 95 ? -4.245 -4.308 -20.892 1.00 94.19 95 TYR A O 1
ATOM 705 N N . SER A 1 96 ? -4.494 -2.330 -19.861 1.00 91.75 96 SER A N 1
ATOM 706 C CA . SER A 1 96 ? -5.946 -2.261 -19.994 1.00 91.75 96 SER A CA 1
ATOM 707 C C . SER A 1 96 ? -6.366 -0.914 -20.561 1.00 91.75 96 SER A C 1
ATOM 709 O O . SER A 1 96 ? -6.038 0.126 -20.005 1.00 91.75 96 SER A O 1
ATOM 711 N N . SER A 1 97 ? -7.229 -0.902 -21.580 1.00 88.44 97 SER A N 1
ATOM 712 C CA . SER A 1 97 ? -7.707 0.343 -22.211 1.00 88.44 97 SER A CA 1
ATOM 713 C C . SER A 1 97 ? -8.447 1.304 -21.267 1.00 88.44 97 SER A C 1
ATOM 715 O O . SER A 1 97 ? -8.699 2.447 -21.630 1.00 88.44 97 SER A O 1
ATOM 717 N N . ARG A 1 98 ? -8.862 0.830 -20.084 1.00 88.00 98 ARG A N 1
ATOM 718 C CA . ARG A 1 98 ? -9.534 1.630 -19.050 1.00 88.00 98 ARG A CA 1
ATOM 719 C C . ARG A 1 98 ? -8.569 2.237 -18.026 1.00 88.00 98 ARG A C 1
ATOM 721 O O . ARG A 1 98 ? -8.915 3.258 -17.449 1.00 88.00 98 ARG A O 1
ATOM 728 N N . GLN A 1 99 ? -7.438 1.583 -17.769 1.00 85.50 99 GLN A N 1
ATOM 729 C CA . GLN A 1 99 ? -6.559 1.872 -16.625 1.00 85.50 99 GLN A CA 1
ATOM 730 C C . GLN A 1 99 ? -5.122 2.206 -17.050 1.00 85.50 99 GLN A C 1
ATOM 732 O O . GLN A 1 99 ? -4.390 2.771 -16.261 1.00 85.50 99 GLN A O 1
ATOM 737 N N . GLY A 1 100 ? -4.722 1.923 -18.292 1.00 92.69 100 GLY A N 1
ATOM 738 C CA . GLY A 1 100 ? -3.339 2.090 -18.735 1.00 92.69 100 GLY A CA 1
ATOM 739 C C . GLY A 1 100 ? -2.485 0.870 -18.403 1.00 92.69 100 GLY A C 1
ATOM 740 O O . GLY A 1 100 ? -2.989 -0.260 -18.434 1.00 92.69 100 GLY A O 1
ATOM 741 N N . HIS A 1 101 ? -1.199 1.108 -18.149 1.00 94.69 101 HIS A N 1
ATOM 742 C CA . HIS A 1 101 ? -0.252 0.084 -17.723 1.00 94.69 101 HIS A CA 1
ATOM 743 C C . HIS A 1 101 ? -0.393 -0.138 -16.219 1.00 94.69 101 HIS A C 1
ATOM 745 O O . HIS A 1 101 ? -0.482 0.810 -15.445 1.00 94.69 101 HIS A O 1
ATOM 751 N N . THR A 1 102 ? -0.477 -1.398 -15.813 1.00 95.12 102 THR A N 1
ATOM 752 C CA . THR A 1 102 ? -0.763 -1.777 -14.434 1.00 95.12 102 THR A CA 1
ATOM 753 C C . THR A 1 102 ? 0.049 -2.982 -14.008 1.00 95.12 102 THR A C 1
ATOM 755 O O . THR A 1 102 ? 0.165 -3.944 -14.771 1.00 95.12 102 THR A O 1
ATOM 758 N N . VAL A 1 103 ? 0.515 -2.970 -12.764 1.00 95.06 103 VAL A N 1
ATOM 759 C CA . VAL A 1 103 ? 1.191 -4.103 -12.130 1.00 95.06 103 VAL A CA 1
ATOM 760 C C . VAL A 1 103 ? 0.359 -4.556 -10.929 1.00 95.06 103 VAL A C 1
ATOM 762 O O . VAL A 1 103 ? 0.106 -3.754 -10.026 1.00 95.06 103 VAL A O 1
ATOM 765 N N . PRO A 1 104 ? -0.134 -5.807 -10.912 1.00 95.44 104 PRO A N 1
ATOM 766 C CA . PRO A 1 104 ? -0.813 -6.342 -9.745 1.00 95.44 104 PRO A CA 1
ATOM 767 C C . PRO A 1 104 ? 0.218 -6.718 -8.685 1.00 95.44 104 PRO A C 1
ATOM 769 O O . PRO A 1 104 ? 1.232 -7.343 -8.992 1.00 95.44 104 PRO A O 1
ATOM 772 N N . VAL A 1 105 ? -0.074 -6.395 -7.435 1.00 95.12 105 VAL A N 1
ATOM 773 C CA . VAL A 1 105 ? 0.785 -6.730 -6.305 1.00 95.12 105 VAL A CA 1
ATOM 774 C C . VAL A 1 105 ? -0.042 -7.435 -5.241 1.00 95.12 105 VAL A C 1
ATOM 776 O O . VAL A 1 105 ? -1.202 -7.091 -4.988 1.00 95.12 105 VAL A O 1
ATOM 779 N N . GLN A 1 106 ? 0.555 -8.461 -4.650 1.00 97.00 106 GLN A N 1
ATOM 780 C CA . GLN A 1 106 ? -0.025 -9.263 -3.590 1.00 97.00 106 GLN A CA 1
ATOM 781 C C . GLN A 1 106 ? 0.758 -9.020 -2.305 1.00 97.00 106 GLN A C 1
ATOM 783 O O . GLN A 1 106 ? 1.970 -9.211 -2.269 1.00 97.00 106 GLN A O 1
ATOM 788 N N . LEU A 1 107 ? 0.064 -8.628 -1.239 1.00 96.88 107 LEU A N 1
ATOM 789 C CA . LEU A 1 107 ? 0.640 -8.569 0.099 1.00 96.88 107 LEU A CA 1
ATOM 790 C C . LEU A 1 107 ? 0.703 -9.956 0.726 1.00 96.88 107 LEU A C 1
ATOM 792 O O . LEU A 1 107 ? -0.160 -10.811 0.496 1.00 96.88 107 LEU A O 1
ATOM 796 N N . THR A 1 108 ? 1.682 -10.130 1.607 1.00 97.00 108 THR A N 1
ATOM 797 C CA . THR A 1 108 ? 1.689 -11.223 2.578 1.00 97.00 108 THR A CA 1
ATOM 798 C C . THR A 1 108 ? 0.486 -11.094 3.527 1.00 97.00 108 THR A C 1
ATOM 800 O O . THR A 1 108 ? -0.088 -10.008 3.672 1.00 97.00 108 THR A O 1
ATOM 803 N N . PRO A 1 109 ? 0.106 -12.158 4.257 1.00 96.88 109 PRO A N 1
ATOM 804 C CA . PRO A 1 109 ? -0.921 -12.051 5.293 1.00 96.88 109 PRO A CA 1
ATOM 805 C C . PRO A 1 109 ? -0.588 -10.994 6.357 1.00 96.88 109 PRO A C 1
ATOM 807 O O . PRO A 1 109 ? -1.476 -10.274 6.803 1.00 96.88 109 PRO A O 1
ATOM 810 N N . ALA A 1 110 ? 0.694 -10.866 6.720 1.00 96.06 110 ALA A N 1
ATOM 811 C CA . ALA A 1 110 ? 1.163 -9.849 7.658 1.00 96.06 110 ALA A CA 1
ATOM 812 C C . ALA A 1 110 ? 1.048 -8.432 7.074 1.00 96.06 110 ALA A C 1
ATOM 814 O O . ALA A 1 110 ? 0.568 -7.534 7.758 1.00 96.06 110 ALA A O 1
ATOM 815 N N . GLY A 1 111 ? 1.417 -8.243 5.802 1.00 96.31 111 GLY A N 1
ATOM 816 C CA . GLY A 1 111 ? 1.232 -6.972 5.097 1.00 96.31 111 GLY A CA 1
ATOM 817 C C . GLY A 1 111 ? -0.235 -6.582 4.962 1.00 96.31 111 GLY A C 1
ATOM 818 O O . GLY A 1 111 ? -0.584 -5.423 5.148 1.00 96.31 111 GLY A O 1
ATOM 819 N N . THR A 1 112 ? -1.111 -7.557 4.713 1.00 97.12 112 THR A N 1
ATOM 820 C CA . THR A 1 112 ? -2.562 -7.332 4.638 1.00 97.12 112 THR A CA 1
ATOM 821 C C . THR A 1 112 ? -3.109 -6.846 5.979 1.00 97.12 112 THR A C 1
ATOM 823 O O . THR A 1 112 ? -3.792 -5.829 6.014 1.00 97.12 112 THR A O 1
ATOM 826 N N . GLU A 1 113 ? -2.768 -7.519 7.082 1.00 96.38 113 GLU A N 1
ATOM 827 C CA . GLU A 1 113 ? -3.188 -7.118 8.434 1.00 96.38 113 GLU A CA 1
ATOM 828 C C . GLU A 1 113 ? -2.608 -5.752 8.837 1.00 96.38 113 GLU A C 1
ATOM 830 O O . GLU A 1 113 ? -3.309 -4.924 9.423 1.00 96.38 113 GLU A O 1
ATOM 835 N N . SER A 1 114 ? -1.345 -5.486 8.491 1.00 96.69 114 SER A N 1
ATOM 836 C CA . SER A 1 114 ? -0.695 -4.193 8.732 1.00 96.69 114 SER A CA 1
ATOM 837 C C . SER A 1 114 ? -1.396 -3.066 7.968 1.00 96.69 114 SER A C 1
ATOM 839 O O . SER A 1 114 ? -1.709 -2.025 8.544 1.00 96.69 114 SER A O 1
ATOM 841 N N . TYR A 1 115 ? -1.739 -3.304 6.699 1.00 96.56 115 TYR A N 1
ATOM 842 C CA . TYR A 1 115 ? -2.455 -2.347 5.864 1.00 96.56 115 TYR A CA 1
ATOM 843 C C . TYR A 1 115 ? -3.849 -2.018 6.408 1.00 96.56 115 TYR A C 1
ATOM 845 O O . TYR A 1 115 ? -4.198 -0.843 6.534 1.00 96.56 115 TYR A O 1
ATOM 853 N N . THR A 1 116 ? -4.640 -3.033 6.774 1.00 95.94 116 THR A N 1
ATOM 854 C CA . THR A 1 116 ? -5.975 -2.809 7.349 1.00 95.94 116 THR A CA 1
ATOM 855 C C . THR A 1 116 ? -5.886 -2.091 8.691 1.00 95.94 116 THR A C 1
ATOM 857 O O . THR A 1 116 ? -6.620 -1.132 8.911 1.00 95.94 116 THR A O 1
ATOM 860 N N . THR A 1 117 ? -4.926 -2.474 9.539 1.00 95.31 117 THR A N 1
ATOM 861 C CA . THR A 1 117 ? -4.692 -1.817 10.833 1.00 95.31 117 THR A CA 1
ATOM 862 C C . THR A 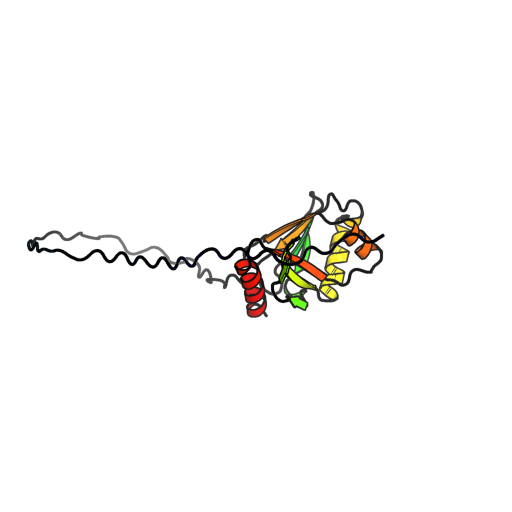1 117 ? -4.337 -0.345 10.644 1.00 95.31 117 THR A C 1
ATOM 864 O O . THR A 1 117 ? -4.883 0.509 11.336 1.00 95.31 117 THR A O 1
ATOM 867 N N . ALA A 1 118 ? -3.461 -0.021 9.690 1.00 95.19 118 ALA A N 1
ATOM 868 C CA . ALA A 1 118 ? -3.082 1.361 9.418 1.00 95.19 118 ALA A CA 1
ATOM 869 C C . ALA A 1 118 ? -4.291 2.210 8.999 1.00 95.19 118 ALA A C 1
ATOM 871 O O . ALA A 1 118 ? -4.457 3.309 9.519 1.00 95.19 118 ALA A O 1
ATOM 872 N N . LEU A 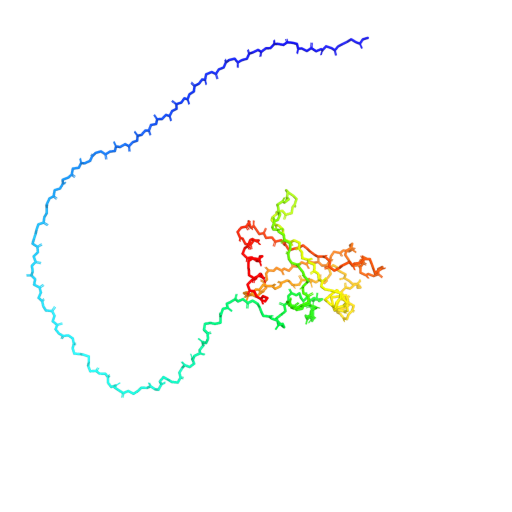1 119 ? -5.162 1.684 8.131 1.00 93.81 119 LEU A N 1
ATOM 873 C CA . LEU A 1 119 ? -6.397 2.359 7.716 1.00 93.81 119 LEU A CA 1
ATOM 874 C C . LEU A 1 119 ? -7.383 2.579 8.873 1.00 93.81 119 LEU A C 1
ATOM 876 O O . LEU A 1 119 ? -8.037 3.621 8.935 1.00 93.81 119 LEU A O 1
ATOM 880 N N . GLU A 1 120 ? -7.505 1.610 9.780 1.00 93.06 120 GLU A N 1
ATOM 881 C CA . GLU A 1 120 ? -8.326 1.739 10.988 1.00 93.06 120 GLU A CA 1
ATOM 882 C C . GLU A 1 120 ? -7.751 2.790 11.946 1.00 93.06 120 GLU A C 1
ATOM 884 O O . GLU A 1 120 ? -8.484 3.638 12.455 1.00 93.06 120 GLU A O 1
ATOM 889 N N . GLU A 1 121 ? -6.437 2.771 12.180 1.00 92.81 121 GLU A N 1
ATOM 890 C CA . GLU A 1 121 ? -5.771 3.688 13.108 1.00 92.81 121 GLU A CA 1
ATOM 891 C C . GLU A 1 121 ? -5.743 5.137 12.613 1.00 92.81 121 GLU A C 1
ATOM 893 O O . GLU A 1 121 ? -5.815 6.052 13.435 1.00 92.81 121 GLU A O 1
ATOM 898 N N . THR A 1 122 ? -5.657 5.364 11.300 1.00 91.75 122 THR A N 1
ATOM 899 C CA . THR A 1 122 ? -5.750 6.711 10.716 1.00 91.75 122 THR A CA 1
ATOM 900 C C . THR A 1 122 ? -7.191 7.209 10.597 1.00 91.75 122 THR A C 1
ATOM 902 O O . THR A 1 122 ? -7.394 8.347 10.187 1.00 91.75 122 THR A O 1
ATOM 905 N N . GLY A 1 123 ? -8.199 6.384 10.910 1.00 90.75 123 GLY A N 1
ATOM 906 C CA . GLY A 1 123 ? -9.612 6.723 10.702 1.00 90.75 123 GLY A CA 1
ATOM 907 C C . GLY A 1 123 ? -10.015 6.788 9.223 1.00 90.75 123 GLY A C 1
ATOM 908 O O . GLY A 1 123 ? -11.098 7.274 8.893 1.00 90.75 123 GLY A O 1
ATOM 909 N N . ALA A 1 124 ? -9.177 6.267 8.319 1.00 90.81 124 ALA A N 1
ATOM 910 C CA . ALA A 1 124 ? -9.401 6.343 6.877 1.00 90.81 124 ALA A CA 1
ATOM 911 C C . ALA A 1 124 ? -10.699 5.638 6.456 1.00 90.81 124 ALA A C 1
ATOM 913 O O . ALA A 1 124 ? -11.348 6.054 5.502 1.00 90.81 124 ALA A O 1
ATOM 914 N N . LEU A 1 125 ? -11.123 4.603 7.186 1.00 91.50 125 LEU A N 1
ATOM 915 C CA . LEU A 1 125 ? -12.382 3.901 6.914 1.00 91.50 125 LEU A CA 1
ATOM 916 C C . LEU A 1 125 ? -13.628 4.736 7.266 1.00 91.50 125 LEU A C 1
ATOM 918 O O . LEU A 1 125 ? -14.685 4.536 6.673 1.00 91.50 125 LEU A O 1
ATOM 922 N N . GLU A 1 126 ? -13.521 5.708 8.178 1.00 90.88 126 GLU A N 1
ATOM 923 C CA . GLU A 1 126 ? -14.644 6.578 8.559 1.00 90.88 126 GLU A CA 1
ATOM 924 C C . GLU A 1 126 ? -14.940 7.629 7.479 1.00 90.88 126 GLU A C 1
ATOM 926 O O . GLU A 1 126 ? -16.100 7.984 7.246 1.00 90.88 126 GLU A O 1
ATOM 931 N N . SER A 1 127 ? -13.888 8.116 6.813 1.00 88.69 127 SER A N 1
ATOM 932 C CA . SER A 1 127 ? -13.952 9.124 5.748 1.00 88.69 127 SER A CA 1
ATOM 933 C C . SER A 1 127 ? -13.060 8.728 4.561 1.00 88.69 127 SER A C 1
ATOM 935 O O . SER A 1 127 ? -12.094 9.419 4.249 1.00 88.69 127 SER A O 1
ATOM 937 N N . PRO A 1 128 ? -13.388 7.648 3.822 1.00 89.12 128 PRO A N 1
ATOM 938 C CA . PRO A 1 128 ? -12.478 7.077 2.824 1.00 89.12 128 PRO A CA 1
ATOM 939 C C . PRO A 1 128 ? -12.134 8.031 1.684 1.00 89.12 128 PRO A C 1
ATOM 941 O O . PRO A 1 128 ? -11.078 7.938 1.082 1.00 89.12 128 PRO A O 1
ATOM 944 N N . ARG A 1 129 ? -13.000 9.004 1.400 1.00 88.94 129 ARG A N 1
ATOM 945 C CA . ARG A 1 129 ? -12.743 9.993 0.346 1.00 88.94 129 ARG A CA 1
ATOM 946 C C . ARG A 1 129 ? -11.748 11.078 0.736 1.00 88.94 129 ARG A C 1
ATOM 948 O O . ARG A 1 129 ? -11.261 11.759 -0.161 1.00 88.94 129 ARG A O 1
ATOM 955 N N . ASP A 1 130 ? -11.528 11.265 2.028 1.00 90.19 130 ASP A N 1
ATOM 956 C CA . ASP A 1 130 ? -10.583 12.234 2.574 1.00 90.19 130 ASP A CA 1
ATOM 957 C C . ASP A 1 130 ? -9.216 11.577 2.842 1.00 90.19 130 ASP A C 1
ATOM 959 O O . ASP A 1 130 ? -8.212 12.277 2.954 1.00 90.19 130 ASP A O 1
ATOM 963 N N . ALA A 1 131 ? -9.167 10.239 2.852 1.00 92.50 131 ALA A N 1
ATOM 964 C CA . ALA A 1 131 ? -7.943 9.469 2.980 1.00 92.50 131 ALA A CA 1
ATOM 965 C C . ALA A 1 131 ? -7.251 9.210 1.632 1.00 92.50 131 ALA A C 1
ATOM 967 O O . ALA A 1 131 ? -7.882 8.930 0.605 1.00 92.50 131 ALA A O 1
ATOM 968 N N . GLU A 1 132 ? -5.924 9.226 1.667 1.00 94.81 132 GLU A N 1
ATOM 969 C CA . GLU A 1 132 ? -5.048 8.936 0.541 1.00 94.81 132 GLU A CA 1
ATOM 970 C C . GLU A 1 132 ? -4.102 7.777 0.881 1.00 94.81 132 GLU A C 1
ATOM 972 O O . GLU A 1 132 ? -3.644 7.608 2.013 1.00 94.81 132 GLU A O 1
ATOM 977 N N . ILE A 1 133 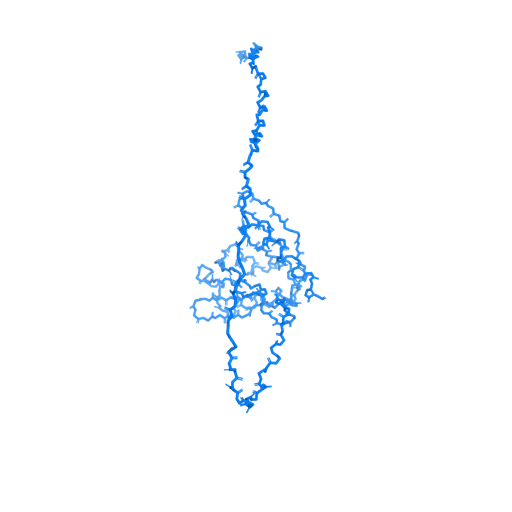? -3.821 6.967 -0.130 1.00 94.88 133 ILE A N 1
ATOM 978 C CA . ILE A 1 133 ? -2.896 5.843 -0.12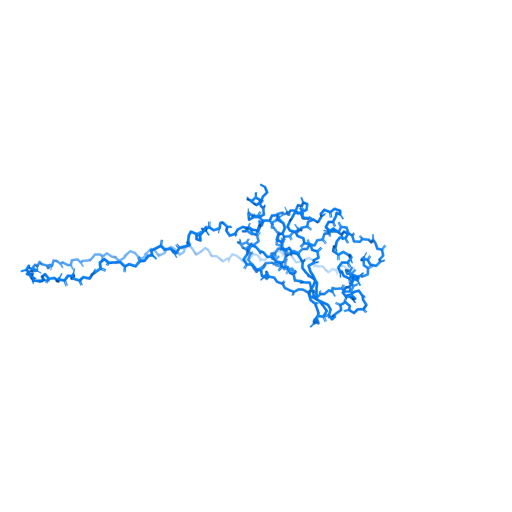3 1.00 94.88 133 ILE A CA 1
ATOM 979 C C . ILE A 1 133 ? -1.685 6.290 -0.929 1.00 94.88 133 ILE A C 1
ATOM 981 O O . ILE A 1 133 ? -1.795 6.527 -2.130 1.00 94.88 133 ILE A O 1
ATOM 985 N N . VAL A 1 134 ? -0.540 6.400 -0.273 1.00 95.38 134 VAL A N 1
ATOM 986 C CA . VAL A 1 134 ? 0.729 6.760 -0.903 1.00 95.38 134 VAL A CA 1
ATOM 987 C C . VAL A 1 134 ? 1.474 5.472 -1.215 1.00 95.38 134 VAL A C 1
ATOM 989 O O . VAL A 1 134 ? 1.683 4.656 -0.316 1.00 95.38 134 VAL A O 1
ATOM 992 N N . VAL A 1 135 ? 1.853 5.280 -2.474 1.00 93.94 135 VAL A N 1
ATOM 993 C CA . VAL A 1 135 ? 2.676 4.149 -2.917 1.00 93.94 135 VAL A CA 1
ATOM 994 C C . VAL A 1 135 ? 4.096 4.647 -3.116 1.00 93.94 135 VAL A C 1
ATOM 996 O O . VAL A 1 135 ? 4.297 5.703 -3.717 1.00 93.94 135 VAL A O 1
ATOM 999 N N . TYR A 1 136 ? 5.056 3.893 -2.598 1.00 91.94 136 TYR A N 1
ATOM 1000 C CA . TYR A 1 136 ? 6.476 4.178 -2.718 1.00 91.94 136 TYR A CA 1
ATOM 1001 C C . TYR A 1 136 ? 7.143 3.222 -3.707 1.00 91.94 136 TYR A C 1
ATOM 1003 O O . TYR A 1 136 ? 6.728 2.068 -3.831 1.00 91.94 136 TYR A O 1
ATOM 1011 N N . ASP A 1 137 ? 8.163 3.730 -4.385 1.00 85.75 137 ASP A N 1
ATOM 1012 C CA . ASP A 1 137 ? 9.135 2.982 -5.178 1.00 85.75 137 ASP A CA 1
ATOM 1013 C C . ASP A 1 137 ? 10.563 3.182 -4.603 1.00 85.75 137 ASP A C 1
ATOM 1015 O O . ASP A 1 137 ? 10.736 3.916 -3.619 1.00 85.75 137 ASP A O 1
ATOM 1019 N N . GLY A 1 138 ? 11.589 2.551 -5.187 1.00 79.56 138 GLY A N 1
ATOM 1020 C CA . GLY A 1 138 ? 12.992 2.718 -4.780 1.00 79.56 138 GLY A CA 1
ATOM 1021 C C . GLY A 1 138 ? 13.498 4.169 -4.758 1.00 79.56 138 GLY A C 1
ATOM 1022 O O . GLY A 1 138 ? 14.374 4.496 -3.953 1.00 79.56 138 GLY A O 1
ATOM 1023 N N . GLU A 1 139 ? 12.905 5.057 -5.562 1.00 81.56 139 GLU A N 1
ATOM 1024 C CA . GLU A 1 139 ? 13.278 6.468 -5.707 1.00 81.56 139 GLU A CA 1
ATOM 1025 C C . GLU A 1 139 ? 12.471 7.409 -4.786 1.00 81.56 139 GLU A C 1
ATOM 1027 O O . GLU A 1 139 ? 12.860 8.566 -4.568 1.00 81.56 139 GLU A O 1
ATOM 1032 N N . GLY A 1 140 ? 11.349 6.954 -4.212 1.00 87.25 140 GLY A N 1
ATOM 1033 C CA . GLY A 1 140 ? 10.507 7.759 -3.325 1.00 87.25 140 GLY A CA 1
ATOM 1034 C C . GLY A 1 140 ? 9.009 7.516 -3.484 1.00 87.25 140 GLY A C 1
ATOM 1035 O O . GLY A 1 140 ? 8.545 6.391 -3.399 1.00 87.25 140 GLY A O 1
ATOM 1036 N N . VAL A 1 141 ? 8.218 8.594 -3.573 1.00 90.38 141 VAL A N 1
ATOM 1037 C CA . VAL A 1 141 ? 6.763 8.480 -3.778 1.00 90.38 141 VAL A CA 1
ATOM 1038 C C . VAL A 1 141 ? 6.498 8.249 -5.259 1.00 90.38 141 VAL A C 1
ATOM 1040 O O . VAL A 1 141 ? 6.692 9.172 -6.051 1.00 90.38 141 VAL A O 1
ATOM 1043 N N . HIS A 1 142 ? 5.966 7.072 -5.582 1.00 89.94 142 HIS A N 1
ATOM 1044 C CA . HIS A 1 142 ? 5.520 6.718 -6.925 1.00 89.94 142 HIS A CA 1
ATOM 1045 C C . HIS A 1 142 ? 4.227 7.453 -7.281 1.00 89.94 142 HIS A C 1
ATOM 1047 O O . HIS A 1 142 ? 4.168 8.214 -8.241 1.00 89.94 142 HIS A O 1
ATOM 1053 N N . ASP A 1 143 ? 3.172 7.247 -6.485 1.00 92.12 143 ASP A N 1
ATOM 1054 C CA . ASP A 1 143 ? 1.864 7.860 -6.733 1.00 92.12 143 ASP A CA 1
ATOM 1055 C C . ASP A 1 143 ? 1.018 7.948 -5.451 1.00 92.12 143 ASP A C 1
ATOM 1057 O O . ASP A 1 143 ? 1.371 7.420 -4.391 1.00 92.12 143 ASP A O 1
ATOM 1061 N N . THR A 1 144 ? -0.107 8.658 -5.521 1.00 93.38 144 THR A N 1
ATOM 1062 C CA . THR A 1 144 ? -1.031 8.855 -4.404 1.00 93.38 144 THR A CA 1
ATOM 1063 C C . THR A 1 144 ? -2.470 8.688 -4.876 1.00 93.38 144 THR A C 1
ATOM 1065 O O . THR A 1 144 ? -2.968 9.428 -5.725 1.00 93.38 144 THR A O 1
ATOM 1068 N N . TYR A 1 145 ? -3.169 7.734 -4.269 1.00 92.19 145 TYR A N 1
ATOM 1069 C CA . TYR A 1 145 ? -4.513 7.325 -4.654 1.00 92.19 145 TYR A CA 1
ATOM 1070 C C . TYR A 1 145 ? -5.512 7.615 -3.542 1.00 92.19 145 TYR A C 1
ATOM 1072 O O . TYR A 1 145 ? -5.302 7.227 -2.399 1.00 92.19 145 TYR A O 1
ATOM 1080 N N . SER A 1 146 ? -6.656 8.217 -3.858 1.00 92.88 146 SER A N 1
ATOM 1081 C CA . SER A 1 146 ? -7.741 8.326 -2.875 1.00 92.88 146 SER A CA 1
ATOM 1082 C C . SER A 1 146 ? -8.302 6.945 -2.524 1.00 92.88 146 SER A C 1
ATOM 1084 O O . SER A 1 146 ? -8.520 6.114 -3.414 1.00 92.88 146 SER A O 1
ATOM 1086 N N . LEU A 1 147 ? -8.612 6.712 -1.248 1.00 92.12 147 LEU A N 1
ATOM 1087 C CA . LEU A 1 147 ? -9.225 5.459 -0.819 1.00 92.12 147 LEU A CA 1
ATOM 1088 C C . LEU A 1 147 ? -10.662 5.345 -1.367 1.00 92.12 147 LEU A C 1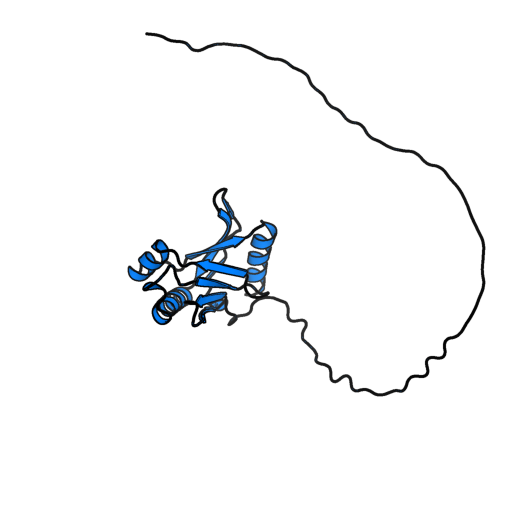
ATOM 1090 O O . LEU A 1 147 ? -11.573 6.125 -1.080 1.00 92.12 147 LEU A O 1
ATOM 1094 N N . GLY A 1 148 ? -10.877 4.344 -2.219 1.00 91.19 148 GLY A N 1
ATOM 1095 C CA . GLY A 1 148 ? -12.184 4.085 -2.817 1.00 91.19 148 GLY A CA 1
ATOM 1096 C C . GLY A 1 148 ? -13.190 3.532 -1.795 1.00 91.19 148 GLY A C 1
ATOM 1097 O O . GLY A 1 148 ? -12.814 2.710 -0.960 1.00 91.19 148 GLY A O 1
ATOM 1098 N N . PRO A 1 149 ? -14.487 3.892 -1.883 1.00 90.75 149 PRO A N 1
ATOM 1099 C CA . PRO A 1 149 ? -15.505 3.394 -0.954 1.00 90.75 149 PRO A CA 1
ATOM 1100 C C . PRO A 1 149 ? -15.707 1.876 -1.047 1.00 90.75 149 PRO A C 1
ATOM 1102 O O . PRO A 1 149 ? -15.995 1.246 -0.038 1.00 90.75 149 PRO A O 1
ATOM 1105 N N . ASP A 1 150 ? -15.544 1.283 -2.234 1.00 92.44 150 ASP A N 1
ATOM 1106 C CA . ASP A 1 150 ? -15.627 -0.171 -2.414 1.00 92.44 150 ASP A CA 1
ATOM 1107 C C . ASP A 1 150 ? -14.472 -0.902 -1.711 1.00 92.44 150 ASP A C 1
ATOM 1109 O O . ASP A 1 150 ? -14.693 -1.945 -1.104 1.00 92.44 150 ASP A O 1
ATOM 1113 N N . LEU A 1 151 ? -13.254 -0.342 -1.750 1.00 92.38 151 LEU A N 1
ATOM 1114 C CA . LEU A 1 151 ? -12.102 -0.912 -1.046 1.00 92.38 151 LEU A CA 1
ATOM 1115 C C . LEU A 1 151 ? -12.273 -0.785 0.470 1.00 92.38 151 LEU A C 1
ATOM 1117 O O . LEU A 1 151 ? -12.087 -1.763 1.184 1.00 92.38 151 LEU A O 1
ATOM 1121 N N . ALA A 1 152 ? -12.688 0.390 0.951 1.00 93.81 152 ALA A N 1
ATOM 1122 C CA . ALA A 1 152 ? -12.979 0.595 2.367 1.00 93.81 152 ALA A CA 1
ATOM 1123 C C . ALA A 1 152 ? -14.039 -0.399 2.876 1.00 93.81 152 ALA A C 1
ATOM 1125 O O . ALA A 1 152 ? -13.815 -1.067 3.880 1.00 93.81 152 ALA A O 1
ATOM 1126 N N . ALA A 1 153 ? -15.137 -0.582 2.133 1.00 94.19 153 ALA A N 1
ATOM 1127 C CA . ALA A 1 153 ? -16.182 -1.539 2.491 1.00 94.19 153 ALA A CA 1
ATOM 1128 C C . ALA A 1 153 ? -15.680 -2.993 2.510 1.00 94.19 153 ALA A C 1
ATOM 1130 O O . ALA A 1 153 ? -16.020 -3.742 3.423 1.00 94.19 153 ALA A O 1
ATOM 1131 N N . ALA A 1 154 ? -14.852 -3.392 1.538 1.00 95.25 154 ALA A N 1
ATOM 1132 C CA . ALA A 1 154 ? -14.256 -4.729 1.516 1.00 95.25 154 ALA A CA 1
ATOM 1133 C C . ALA A 1 154 ? -13.335 -4.974 2.722 1.00 95.25 154 ALA A C 1
ATOM 1135 O O . ALA A 1 154 ? -13.259 -6.091 3.228 1.00 95.25 154 ALA A O 1
ATOM 1136 N N . ILE A 1 155 ? -12.643 -3.939 3.201 1.00 95.06 155 ILE A N 1
ATOM 1137 C CA . ILE A 1 155 ? -11.810 -4.018 4.405 1.00 95.06 155 ILE A CA 1
ATOM 1138 C C . ILE A 1 155 ? -12.682 -4.142 5.657 1.00 95.06 155 ILE A C 1
ATOM 1140 O O . ILE A 1 155 ? -12.425 -5.016 6.481 1.00 95.06 155 ILE A O 1
ATOM 1144 N N . GLU A 1 156 ? -13.749 -3.347 5.770 1.00 94.25 156 GLU A N 1
ATOM 1145 C CA . GLU A 1 156 ? -14.688 -3.417 6.900 1.00 94.25 156 GLU A CA 1
ATOM 1146 C C . GLU A 1 156 ? -15.425 -4.766 7.002 1.00 94.25 156 GLU A C 1
ATOM 1148 O O . GLU A 1 156 ? -15.674 -5.244 8.111 1.00 94.25 156 GLU A O 1
ATOM 1153 N N . ASP A 1 157 ? -15.764 -5.403 5.873 1.00 94.88 157 ASP A N 1
ATOM 1154 C CA . ASP A 1 157 ? -16.389 -6.740 5.857 1.00 94.88 157 ASP A CA 1
ATOM 1155 C C . ASP A 1 157 ? -15.360 -7.879 6.038 1.00 94.88 157 ASP A C 1
ATOM 1157 O O . ASP A 1 157 ? -15.725 -9.035 6.258 1.00 94.88 157 ASP A O 1
ATOM 1161 N N . GLY A 1 158 ? -14.058 -7.564 6.004 1.00 93.12 158 GLY A N 1
ATOM 1162 C CA . GLY A 1 158 ? -12.977 -8.551 6.068 1.00 93.12 158 GLY A CA 1
ATOM 1163 C C . GLY A 1 158 ? -12.833 -9.383 4.787 1.00 93.12 158 GLY A C 1
ATOM 1164 O O . GLY A 1 158 ? -12.301 -10.493 4.824 1.00 93.12 158 GLY A O 1
ATOM 1165 N N . GLU A 1 159 ? -13.323 -8.867 3.661 1.00 95.56 159 GLU A N 1
ATOM 1166 C CA . GLU A 1 159 ? -13.251 -9.486 2.334 1.00 95.56 159 GLU A CA 1
ATOM 1167 C C . GLU A 1 159 ? -11.960 -9.131 1.581 1.00 95.56 159 GLU A C 1
ATOM 1169 O O . GLU A 1 159 ? -11.641 -9.773 0.580 1.00 95.56 159 GLU A O 1
ATOM 1174 N N . TYR A 1 160 ? -11.214 -8.122 2.041 1.00 95.25 160 TYR A N 1
ATOM 1175 C CA . TYR A 1 160 ? -9.965 -7.701 1.410 1.00 95.25 160 TYR A CA 1
ATOM 1176 C C . TYR A 1 160 ? -8.877 -8.784 1.496 1.00 95.25 160 TYR A C 1
ATOM 1178 O O . TYR A 1 160 ? -8.477 -9.205 2.580 1.00 95.25 160 TYR A O 1
ATOM 1186 N N . ASP A 1 161 ? -8.362 -9.204 0.337 1.00 94.38 161 ASP A N 1
ATOM 1187 C CA . ASP A 1 161 ? -7.380 -10.287 0.206 1.00 94.38 161 ASP A CA 1
ATOM 1188 C C . ASP A 1 161 ? -5.917 -9.820 0.091 1.00 94.38 161 ASP A C 1
ATOM 1190 O O . ASP A 1 161 ? -5.037 -10.625 -0.214 1.00 94.38 161 ASP A O 1
ATOM 1194 N N . GLY A 1 162 ? -5.633 -8.534 0.325 1.00 94.31 162 GLY A N 1
ATOM 1195 C CA . GLY A 1 162 ? -4.263 -8.010 0.251 1.00 94.31 162 GLY A CA 1
ATOM 1196 C C . GLY A 1 162 ? -3.784 -7.686 -1.162 1.00 94.31 162 GLY A C 1
ATOM 1197 O O . GLY A 1 162 ? -2.586 -7.512 -1.373 1.00 94.31 162 GLY A O 1
ATOM 1198 N N . ARG A 1 163 ? -4.685 -7.634 -2.146 1.00 94.75 163 ARG A N 1
ATOM 1199 C CA . ARG A 1 163 ? -4.339 -7.332 -3.535 1.00 94.75 163 ARG A CA 1
ATOM 1200 C C . ARG A 1 163 ? -4.581 -5.873 -3.879 1.00 94.75 163 ARG A C 1
ATOM 1202 O O . ARG A 1 163 ? -5.677 -5.353 -3.688 1.00 94.75 163 ARG A O 1
ATOM 1209 N N . PHE A 1 164 ? -3.605 -5.266 -4.540 1.00 90.69 164 PHE A N 1
ATOM 1210 C CA . PHE A 1 164 ? -3.730 -3.938 -5.127 1.00 90.69 164 PHE A CA 1
ATOM 1211 C C . PHE A 1 164 ? -3.113 -3.899 -6.525 1.00 90.69 164 PHE A C 1
ATOM 1213 O O . PHE A 1 164 ? -2.488 -4.852 -6.995 1.00 90.69 164 PHE A O 1
ATOM 1220 N N . VAL A 1 165 ? -3.372 -2.803 -7.228 1.00 92.19 165 VAL A N 1
ATOM 1221 C CA . VAL A 1 165 ? -2.895 -2.575 -8.588 1.00 92.19 165 VAL A CA 1
ATOM 1222 C C . VAL A 1 165 ? -2.199 -1.227 -8.610 1.00 92.19 165 VAL A C 1
ATOM 1224 O O . VAL A 1 165 ? -2.825 -0.217 -8.296 1.00 92.19 165 VAL A O 1
ATOM 1227 N N . VAL A 1 166 ? -0.926 -1.223 -8.991 1.00 92.19 166 VAL A N 1
ATOM 1228 C CA . VAL A 1 166 ? -0.142 -0.002 -9.188 1.00 92.19 166 VAL A CA 1
ATOM 1229 C C . VAL A 1 166 ? -0.275 0.422 -10.644 1.00 92.19 166 VAL A C 1
ATOM 1231 O O . VAL A 1 166 ? -0.194 -0.420 -11.545 1.00 92.19 166 VAL A O 1
ATOM 1234 N N . LEU A 1 167 ? -0.539 1.707 -10.877 1.00 93.12 167 LEU A N 1
ATOM 1235 C CA . LEU A 1 167 ? -0.689 2.276 -12.211 1.00 93.12 167 LEU A CA 1
ATOM 1236 C C . LEU A 1 167 ? 0.615 2.934 -12.665 1.00 93.12 167 LEU A C 1
ATOM 1238 O O . LEU A 1 167 ? 1.327 3.534 -11.864 1.00 93.12 167 LEU A O 1
ATOM 1242 N N . PHE A 1 168 ? 0.888 2.830 -13.962 1.00 92.50 168 PHE A N 1
ATOM 1243 C CA . PHE A 1 168 ? 2.066 3.389 -14.616 1.00 92.50 168 PHE A CA 1
ATOM 1244 C C . PHE A 1 168 ? 1.659 4.113 -15.898 1.00 92.50 168 PHE A C 1
ATOM 1246 O O . PHE A 1 168 ? 0.725 3.698 -16.601 1.00 92.50 168 PHE A O 1
ATOM 1253 N N . GLU A 1 169 ? 2.377 5.186 -16.227 1.00 91.44 169 GLU A N 1
ATOM 1254 C CA . GLU A 1 169 ? 2.146 5.936 -17.462 1.00 91.44 169 GLU A CA 1
ATOM 1255 C C . GLU A 1 169 ? 2.584 5.125 -18.686 1.00 91.44 169 GLU A C 1
ATOM 1257 O O . GLU A 1 169 ? 1.904 5.129 -19.720 1.00 91.44 169 GLU A O 1
ATOM 1262 N N . THR A 1 170 ? 3.689 4.385 -18.565 1.00 92.50 170 THR A N 1
ATOM 1263 C CA . THR A 1 170 ? 4.279 3.606 -19.654 1.00 92.50 170 THR A CA 1
ATOM 1264 C C . THR A 1 170 ? 4.550 2.147 -19.287 1.00 92.50 170 THR A C 1
ATOM 1266 O O . THR A 1 170 ? 4.676 1.770 -18.124 1.00 92.50 170 THR A O 1
ATOM 1269 N N . GLU A 1 171 ? 4.665 1.304 -20.318 1.00 94.19 171 GLU A N 1
ATOM 1270 C CA . GLU A 1 171 ? 5.105 -0.088 -20.163 1.00 94.19 171 GLU A CA 1
ATOM 1271 C C . GLU A 1 171 ? 6.504 -0.173 -19.551 1.00 94.19 171 GLU A C 1
ATOM 1273 O O . GLU A 1 171 ? 6.733 -1.011 -18.689 1.00 94.19 171 GLU A O 1
ATOM 1278 N N . SER A 1 172 ? 7.416 0.712 -19.967 1.00 93.62 172 SER A N 1
ATOM 1279 C CA . SER A 1 172 ? 8.802 0.709 -19.501 1.00 93.62 172 SER A CA 1
ATOM 1280 C C . SER A 1 172 ? 8.911 0.926 -17.994 1.00 93.62 172 SER A C 1
ATOM 1282 O O . SER A 1 172 ? 9.703 0.246 -17.357 1.00 93.62 172 SER A O 1
ATOM 1284 N N . GLU A 1 173 ? 8.112 1.832 -17.425 1.00 91.31 173 GLU A N 1
ATOM 1285 C CA . GLU A 1 173 ? 8.085 2.069 -15.974 1.00 91.31 173 GLU A CA 1
ATOM 1286 C C . GLU A 1 173 ? 7.504 0.869 -15.226 1.00 91.31 173 GLU A C 1
ATOM 1288 O O . GLU A 1 173 ? 8.080 0.411 -14.246 1.00 91.31 173 GLU A O 1
ATOM 1293 N N . ALA A 1 174 ? 6.407 0.296 -15.734 1.00 92.75 174 ALA A N 1
ATOM 1294 C CA . ALA A 1 174 ? 5.820 -0.905 -15.150 1.00 92.75 174 ALA A CA 1
ATOM 1295 C C . ALA A 1 174 ? 6.801 -2.089 -15.172 1.00 92.75 174 ALA A C 1
ATOM 1297 O O . ALA A 1 174 ? 6.855 -2.866 -14.225 1.00 92.75 174 ALA A O 1
ATOM 1298 N N . THR A 1 175 ? 7.575 -2.242 -16.249 1.00 93.19 175 THR A N 1
ATOM 1299 C CA . THR A 1 175 ? 8.625 -3.261 -16.340 1.00 93.19 175 THR A CA 1
ATOM 1300 C C . THR A 1 175 ? 9.770 -2.969 -15.378 1.00 93.19 175 THR A C 1
ATOM 1302 O O . THR A 1 175 ? 10.149 -3.876 -14.645 1.00 93.19 175 THR A O 1
ATOM 1305 N N . ALA A 1 176 ? 10.263 -1.729 -15.321 1.00 90.38 176 ALA A N 1
ATOM 1306 C CA . ALA A 1 176 ? 11.341 -1.342 -14.414 1.00 90.38 176 ALA A CA 1
ATOM 1307 C C . ALA A 1 176 ? 10.976 -1.608 -12.947 1.00 90.38 176 ALA A C 1
ATOM 1309 O O . ALA A 1 176 ? 11.765 -2.206 -12.230 1.00 90.38 176 ALA A O 1
ATOM 1310 N N . PHE A 1 177 ? 9.749 -1.280 -12.539 1.00 89.62 177 PHE A N 1
ATOM 1311 C CA . PHE A 1 177 ? 9.241 -1.564 -11.196 1.00 89.62 177 PHE A CA 1
ATOM 1312 C C . PHE A 1 177 ? 9.242 -3.066 -10.855 1.00 89.62 177 PHE A C 1
ATOM 1314 O O . PHE A 1 177 ? 9.594 -3.469 -9.748 1.00 89.62 177 PHE A O 1
ATOM 1321 N N . VAL A 1 178 ? 8.869 -3.923 -11.811 1.00 90.50 178 VAL A N 1
ATOM 1322 C CA . VAL A 1 178 ? 8.904 -5.383 -11.619 1.00 90.50 178 VAL A CA 1
ATOM 1323 C C . VAL A 1 178 ? 10.344 -5.901 -11.547 1.00 90.50 178 VAL A C 1
ATOM 1325 O O . VAL A 1 178 ? 10.629 -6.797 -10.755 1.00 90.50 178 VAL A O 1
ATOM 1328 N N . GLU A 1 179 ? 11.246 -5.358 -12.369 1.00 89.38 179 GLU A N 1
ATOM 1329 C CA . GLU A 1 179 ? 12.668 -5.720 -12.363 1.00 89.38 179 GLU A CA 1
ATOM 1330 C C . GLU A 1 179 ? 13.365 -5.281 -11.069 1.00 89.38 179 GLU A C 1
ATOM 1332 O O . GLU A 1 179 ? 14.121 -6.066 -10.502 1.00 89.38 179 GLU A O 1
ATOM 1337 N N . GLU A 1 180 ? 13.062 -4.082 -10.571 1.00 84.19 180 GLU A N 1
ATOM 1338 C CA . GLU A 1 180 ? 13.563 -3.549 -9.301 1.00 84.19 180 GLU A CA 1
ATOM 1339 C C . GLU A 1 180 ? 13.207 -4.474 -8.134 1.00 84.19 180 GLU A C 1
ATOM 1341 O O . GLU A 1 180 ? 14.073 -4.862 -7.350 1.00 84.19 180 GLU A O 1
ATOM 1346 N N . PHE A 1 181 ? 11.942 -4.893 -8.047 1.00 82.62 181 PHE A N 1
ATOM 1347 C CA . PHE A 1 181 ? 11.512 -5.800 -6.987 1.00 82.62 181 PHE A CA 1
ATOM 1348 C C . PHE A 1 181 ? 12.196 -7.168 -7.078 1.00 82.62 181 PHE A C 1
ATOM 1350 O O . PHE A 1 181 ? 12.555 -7.746 -6.059 1.00 82.62 181 PHE A O 1
ATOM 1357 N N . ALA A 1 182 ? 12.411 -7.682 -8.292 1.00 81.56 182 ALA A N 1
ATOM 1358 C CA . ALA A 1 182 ? 13.066 -8.971 -8.497 1.00 81.56 182 ALA A CA 1
ATOM 1359 C C . ALA A 1 182 ? 14.568 -8.969 -8.144 1.00 81.56 182 ALA A C 1
ATOM 1361 O O . ALA A 1 182 ? 15.117 -10.036 -7.869 1.00 81.56 182 ALA A O 1
ATOM 1362 N N . ASP A 1 183 ? 15.234 -7.810 -8.181 1.00 73.38 183 ASP A N 1
ATOM 1363 C CA . ASP A 1 183 ? 16.650 -7.651 -7.807 1.00 73.38 183 ASP A CA 1
ATOM 1364 C C . ASP A 1 183 ? 16.836 -7.351 -6.304 1.00 73.38 183 ASP A C 1
ATOM 1366 O O . ASP A 1 183 ? 17.919 -7.567 -5.759 1.00 73.38 183 ASP A O 1
ATOM 1370 N N . GLY A 1 184 ? 15.779 -6.887 -5.623 1.00 60.28 184 GLY A N 1
ATOM 1371 C CA . GLY A 1 184 ? 15.777 -6.534 -4.198 1.00 60.28 184 GLY A CA 1
ATOM 1372 C C . GLY A 1 184 ? 15.563 -7.689 -3.200 1.00 60.28 184 GLY A C 1
ATOM 1373 O O . GLY A 1 184 ? 15.683 -7.452 -1.993 1.00 60.28 184 GLY A O 1
ATOM 1374 N N . GLU A 1 185 ? 15.257 -8.912 -3.663 1.00 51.88 185 GLU A N 1
ATOM 1375 C CA . GLU A 1 185 ? 15.016 -10.117 -2.829 1.00 51.88 185 GLU A CA 1
ATOM 1376 C C . GLU A 1 185 ? 16.263 -10.977 -2.520 1.00 51.88 185 GLU A C 1
ATOM 1378 O O . GLU A 1 185 ? 17.104 -11.228 -3.416 1.00 51.88 185 GLU A O 1
#

Radius of gyration: 30.67 Å; chains: 1; bounding box: 95×40×70 Å